Protein 4YJ0 (pdb70)

Solvent-accessible surface area: 15875 Å² total; per-residue (Å²): 153,132,234,144,70,53,16,46,55,4,55,16,73,46,170,61,28,100,87,160,48,26,170,176,145,5,166,54,148,126,27,136,41,186,87,1,54,40,75,36,58,71,125,120,2,61,62,38,39,35,57,36,139,169,118,88,61,98,63,144,138,176,162,82,135,217,127,84,89,16,27,40,2,133,39,70,54,156,41,38,90,69,195,17,30,149,92,108,15,152,55,149,104,37,129,46,151,66,0,46,16,8,23,45,61,83,153,20,52,56,50,39,63,48,32,119,165,79,28,58,72,107,120,154,124,150,109,121,215,116,66,90,19,36,56,0,144,49,61,46,133,56,19,41,75,162,14,31,165,80,120,10,135,60,141,97,61,130,42,167,143,2,80,138,36,17,86,143,86,159,79,68,62,70,87,31,49,103,133,174,73,115,58,45,58,140,126,163

GO terms:
  GO:1990837 sequence-specific double-stranded DNA binding (F, IDA)
  GO:0042802 identical protein binding (F, IPI)
  GO:0005634 nucleus (C, IDA)

Secondary structure (DSSP, 8-state):
-------HHHHTTT-----SSTTTTSSSSS--STTTHHHHHHHHHHHHHHHHHHHHHHHTT-/------B-HHHHHHS--PBPSSHHHH-TTSS---HHHHHHHHHHHHHHHHHHHHHHHHHHTT-/--------HHHHHHS-----SSHHHH-TTSS---HHHHHHHHHHHHHHHHHHHHHHHHHHTT-

InterPro domains:
  IPR001275 DM DNA-binding domain [PF00751] (72-118)
  IPR001275 DM DNA-binding domain [PS40000] (76-105)
  IPR001275 DM DNA-binding domain [PS50809] (76-123)
  IPR001275 DM DNA-binding domain [SM00301] (72-125)
  IPR022114 Doublesex- and mab-3-related transcription factor 1-like [PF12374] (130-202)
  IPR026607 DMRT family [PTHR12322] (49-317)
  IPR036407 DM DNA-binding domain superfamily [G3DSA:4.10.1040.10] (68-118)
  IPR036407 DM DNA-binding domain superfamily [SSF82927] (70-118)

Sequence (188 aa):
SPRLPKCARCRNHGYASPLKGHKRFCMWRDCQCKKCNLIAERQRVMAAQVALRRQQAQEEELKSPRLPKCARCRNHGYASPLKGHKRFCMWRDCQCKKCNLIAERQRVMAAQVALRRQQAQEEELKSPRLPKCARCRNHGYASPLKGHKRFCMWRDCQCKKCNLIAERQRVMAAQVALRRQQAQEEEL

Organism: Homo sapiens (NCBI:txid9606)

Nearest PDB structures (foldseek):
  4yj0-assembly1_A  TM=1.016E+00  e=1.539E-09  Homo sapiens
  4yj0-assembly1_B  TM=6.395E-01  e=1.857E-08  Homo sapiens
  4yj0-assembly1_C  TM=6.264E-01  e=6.942E-08  Homo sapiens
  4yj0-assembly1_B  TM=1.016E+00  e=1.323E-09  Homo sapiens
  4yj0-assembly1_C  TM=9.492E-01  e=4.197E-08  Homo sapiens

B-factor: mean 132.96, std 25.13, range [78.4, 210.31]

Radius of gyration: 22.36 Å; Cα contacts (8 Å, |Δi|>4): 112; chains: 3; bounding box: 53×42×52 Å

Structure (mmCIF, N/CA/C/O backbone):
data_4YJ0
#
_entry.id   4YJ0
#
_cell.length_a   83.185
_cell.length_b   138.926
_cell.length_c   141.574
_cell.angle_alpha   90.00
_cell.angle_beta   90.00
_cell.angle_gamma   90.00
#
_symmetry.space_group_name_H-M   'I 2 2 2'
#
loop_
_entity.id
_entity.type
_entity.pdbx_description
1 polymer 'Doublesex- and mab-3-related transcription factor 1'
2 polymer 'DNA (25-MER)'
3 polymer 'DNA (25-MER)'
4 non-polymer 'ZINC ION'
#
loop_
_atom_site.group_PDB
_atom_site.id
_atom_site.type_symbol
_atom_site.label_atom_id
_atom_site.label_alt_id
_atom_site.label_comp_id
_atom_site.label_asym_id
_atom_site.label_entity_id
_atom_site.label_seq_id
_atom_site.pdbx_PDB_ins_code
_atom_site.Cartn_x
_atom_site.Cartn_y
_atom_site.Cartn_z
_atom_site.occupancy
_atom_site.B_iso_or_equiv
_atom_site.auth_seq_id
_atom_site.auth_comp_id
_atom_site.auth_asym_id
_atom_site.auth_atom_id
_atom_site.pdbx_PDB_model_num
ATOM 1 N N . SER A 1 4 ? -28.912 -30.650 -45.637 1.00 156.96 70 SER A N 1
ATOM 2 C CA . SER A 1 4 ? -27.850 -29.866 -45.024 1.00 165.11 70 SER A CA 1
ATOM 3 C C . SER A 1 4 ? -28.244 -29.425 -43.611 1.00 171.60 70 SER A C 1
ATOM 4 O O . SER A 1 4 ? -29.416 -29.118 -43.357 1.00 167.38 70 SER A O 1
ATOM 7 N N . PRO A 1 5 ? -27.252 -29.342 -42.704 1.00 173.06 71 PRO A N 1
ATOM 8 C CA . PRO A 1 5 ? -27.458 -28.929 -41.306 1.00 173.41 71 PRO A CA 1
ATOM 9 C C . PRO A 1 5 ? -27.876 -27.467 -41.116 1.00 170.57 71 PRO A C 1
ATOM 10 O O . PRO A 1 5 ? -27.547 -26.605 -41.930 1.00 166.41 71 PRO A O 1
ATOM 14 N N . ARG A 1 6 ? -28.596 -27.208 -40.028 1.00 170.64 72 ARG A N 1
ATOM 15 C CA . ARG A 1 6 ? -29.026 -25.860 -39.680 1.00 163.57 72 ARG A CA 1
ATOM 16 C C . ARG A 1 6 ? -28.340 -25.471 -38.376 1.00 154.85 72 ARG A C 1
ATOM 17 O O . ARG A 1 6 ? -28.221 -26.280 -37.457 1.00 150.56 72 ARG A O 1
ATOM 25 N N . LEU A 1 7 ? -27.892 -24.218 -38.328 1.00 150.54 73 LEU A N 1
ATOM 26 C CA . LEU A 1 7 ? -27.115 -23.696 -37.211 1.00 145.71 73 LEU A CA 1
ATOM 27 C C . LEU A 1 7 ? -27.062 -22.160 -37.107 1.00 141.65 73 LEU A C 1
ATOM 28 O O . LEU A 1 7 ? -27.141 -21.469 -38.121 1.00 142.39 73 LEU A O 1
ATOM 33 N N . PRO A 1 8 ? -26.931 -21.620 -35.879 1.00 134.97 74 PRO A N 1
ATOM 34 C CA . PRO A 1 8 ? -26.836 -20.161 -35.705 1.00 133.60 74 PRO A CA 1
ATOM 35 C C . PRO A 1 8 ? -25.613 -19.504 -36.375 1.00 141.22 74 PRO A C 1
ATOM 36 O O . PRO A 1 8 ? -24.577 -20.168 -36.440 1.00 144.60 74 PRO A O 1
ATOM 40 N N . LYS A 1 9 ? -25.691 -18.263 -36.889 1.00 142.46 75 LYS A N 1
ATOM 41 C CA . LYS A 1 9 ? -26.717 -17.204 -36.711 1.00 132.51 75 LYS A CA 1
ATOM 42 C C . LYS A 1 9 ? -26.802 -16.660 -35.278 1.00 125.75 75 LYS A C 1
ATOM 43 O O . LYS A 1 9 ? -27.630 -17.086 -34.472 1.00 120.39 75 LYS A O 1
ATOM 45 N N . CYS A 1 10 ? -25.950 -15.674 -35.005 1.00 123.39 76 CYS A N 1
ATOM 46 C CA . CYS A 1 10 ? -25.835 -15.018 -33.701 1.00 118.41 76 CYS A CA 1
ATOM 47 C C . CYS A 1 10 ? -27.103 -14.280 -33.271 1.00 120.00 76 CYS A C 1
ATOM 48 O O . CYS A 1 10 ? -27.801 -13.683 -34.091 1.00 122.75 76 CYS A O 1
ATOM 51 N N . ALA A 1 11 ? -27.393 -14.332 -31.974 1.00 120.63 77 ALA A N 1
ATOM 52 C CA . ALA A 1 11 ? -28.605 -13.735 -31.422 1.00 120.27 77 ALA A CA 1
ATOM 53 C C . ALA A 1 11 ? -28.530 -12.213 -31.278 1.00 113.25 77 ALA A C 1
ATOM 54 O O . ALA A 1 11 ? -29.479 -11.512 -31.627 1.00 115.45 77 ALA A O 1
ATOM 56 N N . ARG A 1 12 ? -27.411 -11.705 -30.766 1.00 109.34 78 ARG A N 1
ATOM 57 C CA . ARG A 1 12 ? -27.292 -10.277 -30.471 1.00 102.62 78 ARG A CA 1
ATOM 58 C C . ARG A 1 12 ? -27.387 -9.397 -31.715 1.00 107.72 78 ARG A C 1
ATOM 59 O O . ARG A 1 12 ? -27.922 -8.290 -31.662 1.00 103.78 78 ARG A O 1
ATOM 67 N N . CYS A 1 13 ? -26.861 -9.895 -32.828 1.00 118.90 79 CYS A N 1
ATOM 68 C CA . CYS A 1 13 ? -26.955 -9.197 -34.104 1.00 123.48 79 CYS A CA 1
ATOM 69 C C . CYS A 1 13 ? -28.378 -9.183 -34.665 1.00 120.72 79 CYS A C 1
ATOM 70 O O . CYS A 1 13 ? -28.785 -8.215 -35.308 1.00 121.06 79 CYS A O 1
ATOM 73 N N . ARG A 1 14 ? -29.127 -10.259 -34.428 1.00 115.79 80 ARG A N 1
ATOM 74 C CA . ARG A 1 14 ? -30.472 -10.389 -34.987 1.00 116.13 80 ARG A CA 1
ATOM 75 C C . ARG A 1 14 ? -31.410 -9.349 -34.388 1.00 120.68 80 ARG A C 1
ATOM 76 O O . ARG A 1 14 ? -32.361 -8.899 -35.032 1.00 126.42 80 ARG A O 1
ATOM 84 N N . ASN A 1 15 ? -31.116 -8.956 -33.153 1.00 119.65 81 ASN A N 1
ATOM 85 C CA . ASN A 1 15 ? -31.962 -8.025 -32.418 1.00 115.76 81 ASN A CA 1
ATOM 86 C C . ASN A 1 15 ? -32.021 -6.675 -33.112 1.00 118.93 81 ASN A C 1
ATOM 87 O O . ASN A 1 15 ? -33.004 -5.941 -32.989 1.00 121.03 81 ASN A O 1
ATOM 92 N N . HIS A 1 16 ? -30.962 -6.353 -33.843 1.00 122.48 82 HIS A N 1
ATOM 93 C CA . HIS A 1 16 ? -30.893 -5.096 -34.569 1.00 124.22 82 HIS A CA 1
ATOM 94 C C . HIS A 1 16 ? -31.121 -5.348 -36.063 1.00 129.51 82 HIS A C 1
ATOM 95 O O . HIS A 1 16 ? -31.121 -4.418 -36.871 1.00 127.20 82 HIS A O 1
ATOM 102 N N . GLY A 1 17 ? -31.312 -6.619 -36.412 1.00 132.28 83 GLY A N 1
ATOM 103 C CA . GLY A 1 17 ? -31.670 -7.025 -37.763 1.00 128.93 83 GLY A CA 1
ATOM 104 C C . GLY A 1 17 ? -30.590 -7.500 -38.723 1.00 130.22 83 GLY A C 1
ATOM 105 O O . GLY A 1 17 ? -30.903 -8.103 -39.748 1.00 128.28 83 GLY A O 1
ATOM 106 N N . TYR A 1 18 ? -29.326 -7.236 -38.409 1.00 134.40 84 TYR A N 1
ATOM 107 C CA . TYR A 1 18 ? -28.229 -7.537 -39.334 1.00 142.91 84 TYR A CA 1
ATOM 108 C C . TYR A 1 18 ? -27.824 -9.014 -39.407 1.00 141.09 84 TYR A C 1
ATOM 109 O O . TYR A 1 18 ? -26.829 -9.352 -40.051 1.00 145.52 84 TYR A O 1
ATOM 118 N N . ALA A 1 19 ? -28.584 -9.877 -38.734 1.00 131.54 85 ALA A N 1
ATOM 119 C CA . ALA A 1 19 ? -28.383 -11.330 -38.780 1.00 130.15 85 ALA A CA 1
ATOM 120 C C . ALA A 1 19 ? -26.999 -11.772 -38.300 1.00 136.85 85 ALA A C 1
ATOM 121 O O . ALA A 1 19 ? -26.806 -12.019 -37.112 1.00 141.04 85 ALA A O 1
ATOM 123 N N . SER A 1 20 ? -26.059 -11.901 -39.235 1.00 134.85 86 SER A N 1
ATOM 124 C CA . SER A 1 20 ? -24.653 -12.196 -38.934 1.00 141.09 86 SER A CA 1
ATOM 125 C C . SER A 1 20 ? -24.427 -13.509 -38.171 1.00 144.00 86 SER A C 1
ATOM 126 O O . SER A 1 20 ? -24.561 -13.556 -36.950 1.00 141.86 86 SER A O 1
ATOM 129 N N . PRO A 1 21 ? -24.063 -14.577 -38.903 1.00 147.63 87 PRO A N 1
ATOM 130 C CA . PRO A 1 21 ? -23.759 -15.908 -38.354 1.00 142.07 87 PRO A CA 1
ATOM 131 C C . PRO A 1 21 ? -22.545 -15.916 -37.423 1.00 138.50 87 PRO A C 1
ATOM 132 O O . PRO A 1 21 ? -21.601 -15.154 -37.639 1.00 139.42 87 PRO A O 1
ATOM 136 N N . LEU A 1 22 ? -22.572 -16.768 -36.400 1.00 135.05 88 LEU A N 1
ATOM 137 C CA . LEU A 1 22 ? -21.474 -16.856 -35.436 1.00 138.73 88 LEU A CA 1
ATOM 138 C C . LEU A 1 22 ? -20.479 -17.963 -35.801 1.00 144.56 88 LEU A C 1
ATOM 139 O O . LEU A 1 22 ? -20.866 -19.101 -36.070 1.00 142.27 88 LEU A O 1
ATOM 144 N N . LYS A 1 23 ? -19.198 -17.609 -35.837 1.00 150.72 89 LYS A N 1
ATOM 145 C CA . LYS A 1 23 ? -18.123 -18.584 -36.016 1.00 149.60 89 LYS A CA 1
ATOM 146 C C . LYS A 1 23 ? -16.981 -18.385 -35.018 1.00 149.59 89 LYS A C 1
ATOM 147 O O . LYS A 1 23 ? -16.123 -19.252 -34.851 1.00 149.86 89 LYS A O 1
ATOM 153 N N . GLY A 1 24 ? -16.993 -17.233 -34.358 1.00 146.98 90 GLY A N 1
ATOM 154 C CA . GLY A 1 24 ? -15.959 -16.827 -33.423 1.00 144.33 90 GLY A CA 1
ATOM 155 C C . GLY A 1 24 ? -16.294 -15.379 -33.142 1.00 148.66 90 GLY A C 1
ATOM 156 O O . GLY A 1 24 ? -15.483 -14.588 -32.660 1.00 152.65 90 GLY A O 1
ATOM 157 N N . HIS A 1 25 ? -17.541 -15.063 -33.470 1.00 145.32 91 HIS A N 1
ATOM 158 C CA . HIS A 1 25 ? -18.080 -13.715 -33.592 1.00 139.37 91 HIS A CA 1
ATOM 159 C C . HIS A 1 25 ? -18.190 -12.990 -32.246 1.00 139.32 91 HIS A C 1
ATOM 160 O O . HIS A 1 25 ? -18.544 -11.811 -32.201 1.00 145.87 91 HIS A O 1
ATOM 167 N N . LYS A 1 26 ? -17.869 -13.724 -31.189 1.00 131.93 92 LYS A N 1
ATOM 168 C CA . LYS A 1 26 ? -18.038 -13.273 -29.822 1.00 133.80 92 LYS A CA 1
ATOM 169 C C . LYS A 1 26 ? -17.564 -11.857 -29.602 1.00 143.39 92 LYS A C 1
ATOM 170 O O . LYS A 1 26 ? -18.289 -11.034 -29.071 1.00 149.26 92 LYS A O 1
ATOM 176 N N . ARG A 1 27 ? -16.335 -11.585 -29.999 1.00 141.85 93 ARG A N 1
ATOM 177 C CA . ARG A 1 27 ? -15.672 -10.316 -29.707 1.00 148.09 93 ARG A CA 1
ATOM 178 C C . ARG A 1 27 ? -15.914 -9.299 -30.823 1.00 149.72 93 ARG A C 1
ATOM 179 O O . ARG A 1 27 ? -15.843 -8.089 -30.608 1.00 148.58 93 ARG A O 1
ATOM 187 N N . PHE A 1 28 ? -16.203 -9.816 -32.012 1.00 150.91 94 PHE A N 1
ATOM 188 C CA . PHE A 1 28 ? -16.426 -9.015 -33.215 1.00 152.50 94 PHE A CA 1
ATOM 189 C C . PHE A 1 28 ? -17.889 -8.594 -33.351 1.00 153.58 94 PHE A C 1
ATOM 190 O O . PHE A 1 28 ? -18.273 -7.957 -34.332 1.00 152.62 94 PHE A O 1
ATOM 198 N N . CYS A 1 29 ? -18.694 -8.949 -32.354 1.00 152.80 95 CYS A N 1
ATOM 199 C CA . CYS A 1 29 ? -20.155 -8.877 -32.425 1.00 143.42 95 CYS A CA 1
ATOM 200 C C . CYS A 1 29 ? -20.739 -7.484 -32.690 1.00 133.47 95 CYS A C 1
ATOM 201 O O . CYS A 1 29 ? -21.930 -7.365 -32.986 1.00 129.81 95 CYS A O 1
ATOM 204 N N . MET A 1 30 ? -19.916 -6.445 -32.539 1.00 133.59 96 MET A N 1
ATOM 205 C CA . MET A 1 30 ? -20.295 -5.045 -32.789 1.00 135.10 96 MET A CA 1
ATOM 206 C C . MET A 1 30 ? -21.226 -4.515 -31.697 1.00 129.63 96 MET A C 1
ATOM 207 O O . MET A 1 30 ? -21.437 -3.308 -31.573 1.00 128.95 96 MET A O 1
ATOM 212 N N . TRP A 1 31 ? -21.776 -5.430 -30.908 1.00 121.86 97 TRP A N 1
ATOM 213 C CA . TRP A 1 31 ? -22.506 -5.080 -29.700 1.00 118.61 97 TRP A CA 1
ATOM 214 C C . TRP A 1 31 ? -21.887 -5.815 -28.527 1.00 124.54 97 TRP A C 1
ATOM 215 O O . TRP A 1 31 ? -22.590 -6.318 -27.650 1.00 118.07 97 TRP A O 1
ATOM 226 N N . ARG A 1 32 ? -20.560 -5.887 -28.539 1.00 135.53 98 ARG A N 1
ATOM 227 C CA . ARG A 1 32 ? -19.820 -6.520 -27.460 1.00 136.66 98 ARG A CA 1
ATOM 228 C C . ARG A 1 32 ? -20.119 -5.704 -26.217 1.00 133.63 98 ARG A C 1
ATOM 229 O O . ARG A 1 32 ? -20.034 -4.476 -26.262 1.00 139.10 98 ARG A O 1
ATOM 237 N N . ASP A 1 33 ? -20.442 -6.379 -25.117 1.00 128.77 99 ASP A N 1
ATOM 238 C CA . ASP A 1 33 ? -20.785 -5.706 -23.865 1.00 139.14 99 ASP A CA 1
ATOM 239 C C . ASP A 1 33 ? -21.915 -4.711 -24.126 1.00 135.86 99 ASP A C 1
ATOM 240 O O . ASP A 1 33 ? -21.661 -3.531 -24.355 1.00 137.49 99 ASP A O 1
ATOM 245 N N . CYS A 1 34 ? -23.156 -5.184 -24.102 1.00 135.21 100 CYS A N 1
ATOM 246 C CA . CYS A 1 34 ? -24.298 -4.312 -24.365 1.00 124.57 100 CYS A CA 1
ATOM 247 C C . CYS A 1 34 ? -25.389 -4.403 -23.302 1.00 118.84 100 CYS A C 1
ATOM 248 O O . CYS A 1 34 ? -25.589 -5.451 -22.689 1.00 117.28 100 CYS A O 1
ATOM 251 N N . GLN A 1 35 ? -26.091 -3.292 -23.091 1.00 113.39 101 GLN A N 1
ATOM 252 C CA . GLN A 1 35 ? -27.092 -3.205 -22.032 1.00 119.44 101 GLN A CA 1
ATOM 253 C C . GLN A 1 35 ? -28.430 -2.654 -22.515 1.00 116.71 101 GLN A C 1
ATOM 254 O O . GLN A 1 35 ? -29.164 -2.038 -21.744 1.00 119.02 101 GLN A O 1
ATOM 260 N N . CYS A 1 36 ? -28.747 -2.867 -23.787 1.00 115.27 102 CYS A N 1
ATOM 261 C CA . CYS A 1 36 ? -30.078 -2.542 -24.279 1.00 116.53 102 CYS A CA 1
ATOM 262 C C . CYS A 1 36 ? -31.029 -3.584 -23.708 1.00 111.12 102 CYS A C 1
ATOM 263 O O . CYS A 1 36 ? -30.607 -4.695 -23.388 1.00 106.33 102 CYS A O 1
ATOM 266 N N . LYS A 1 37 ? -32.304 -3.234 -23.577 1.00 114.91 103 LYS A N 1
ATOM 267 C CA . LYS A 1 37 ? -33.255 -4.085 -22.871 1.00 111.56 103 LYS A CA 1
ATOM 268 C C . LYS A 1 37 ? -33.400 -5.460 -23.526 1.00 107.45 103 LYS A C 1
ATOM 269 O O . LYS A 1 37 ? -33.695 -6.446 -22.851 1.00 104.58 103 LYS A O 1
ATOM 275 N N . LYS A 1 38 ? -33.189 -5.519 -24.838 1.00 109.55 104 LYS A N 1
ATOM 276 C CA . LYS A 1 38 ? -33.197 -6.785 -25.570 1.00 107.94 104 LYS A CA 1
ATOM 277 C C . LYS A 1 38 ? -31.985 -7.681 -25.285 1.00 110.84 104 LYS A C 1
ATOM 278 O O . LYS A 1 38 ? -32.139 -8.869 -25.006 1.00 109.05 104 LYS A O 1
ATOM 284 N N . CYS A 1 39 ? -30.784 -7.115 -25.367 1.00 117.58 105 CYS A N 1
ATOM 285 C CA . CYS A 1 39 ? -29.553 -7.871 -25.119 1.00 110.47 105 CYS A CA 1
ATOM 286 C C . CYS A 1 39 ? -29.250 -8.023 -23.631 1.00 105.39 105 CYS A C 1
ATOM 287 O O . CYS A 1 39 ? -28.370 -8.790 -23.244 1.00 99.43 105 CYS A O 1
ATOM 290 N N . ASN A 1 40 ? -29.971 -7.277 -22.803 1.00 111.52 106 ASN A N 1
ATOM 291 C CA . ASN A 1 40 ? -29.804 -7.352 -21.356 1.00 115.51 106 ASN A CA 1
ATOM 292 C C . ASN A 1 40 ? -30.170 -8.714 -20.770 1.00 111.46 106 ASN A C 1
ATOM 293 O O . ASN A 1 40 ? -29.625 -9.116 -19.742 1.00 110.88 106 ASN A O 1
ATOM 298 N N . LEU A 1 41 ? -31.089 -9.422 -21.419 1.00 106.39 107 LEU A N 1
ATOM 299 C CA . LEU A 1 41 ? -31.557 -10.699 -20.890 1.00 103.64 107 LEU A CA 1
ATOM 300 C C . LEU A 1 41 ? -30.515 -11.817 -20.919 1.00 107.93 107 LEU A C 1
ATOM 301 O O . LEU A 1 41 ? -30.427 -12.597 -19.970 1.00 114.51 107 LEU A O 1
ATOM 306 N N . ILE A 1 42 ? -29.733 -11.911 -21.992 1.00 107.88 108 ILE A N 1
ATOM 307 C CA . ILE A 1 42 ? -28.728 -12.970 -22.066 1.00 111.32 108 ILE A CA 1
ATOM 308 C C . ILE A 1 42 ? -27.622 -12.775 -21.026 1.00 103.44 108 ILE A C 1
ATOM 309 O O . ILE A 1 42 ? -27.087 -13.748 -20.490 1.00 103.89 108 ILE A O 1
ATOM 314 N N . ALA A 1 43 ? -27.295 -11.522 -20.724 1.00 101.35 109 ALA A N 1
ATOM 315 C CA . ALA A 1 43 ? -26.289 -11.237 -19.710 1.00 109.02 109 ALA A CA 1
ATOM 316 C C . ALA A 1 43 ? -26.791 -11.652 -18.334 1.00 109.94 109 ALA A C 1
ATOM 317 O O . ALA A 1 43 ? -26.032 -12.150 -17.503 1.00 112.71 109 ALA A O 1
ATOM 319 N N . GLU A 1 44 ? -28.083 -11.437 -18.106 1.00 107.88 110 GLU A N 1
ATOM 320 C CA . GLU A 1 44 ? -28.733 -11.856 -16.873 1.00 110.36 110 GLU A CA 1
ATOM 321 C C . GLU A 1 44 ? -28.830 -13.375 -16.764 1.00 107.39 110 GLU A C 1
ATOM 322 O O . GLU A 1 44 ? -28.765 -13.930 -15.668 1.00 110.81 110 GLU A O 1
ATOM 328 N N . ARG A 1 45 ? -28.971 -14.044 -17.906 1.00 102.35 111 ARG A N 1
ATOM 329 C CA . ARG A 1 45 ? -29.138 -15.495 -17.916 1.00 98.51 111 ARG A CA 1
ATOM 330 C C . ARG A 1 45 ? -27.932 -16.247 -17.372 1.00 100.88 111 ARG A C 1
ATOM 331 O O . ARG A 1 45 ? -28.083 -17.249 -16.675 1.00 100.44 111 ARG A O 1
ATOM 339 N N . GLN A 1 46 ? -26.737 -15.754 -17.672 1.00 105.66 112 GLN A N 1
ATOM 340 C CA . GLN A 1 46 ? -25.522 -16.421 -17.224 1.00 110.16 112 GLN A CA 1
ATOM 341 C C . GLN A 1 46 ? -25.214 -16.039 -15.778 1.00 115.81 112 GLN A C 1
ATOM 342 O O . GLN A 1 46 ? -24.665 -16.841 -15.024 1.00 118.25 112 GLN A O 1
ATOM 348 N N . ARG A 1 47 ? -25.573 -14.813 -15.398 1.00 112.65 113 ARG A N 1
ATOM 349 C CA . ARG A 1 47 ? -25.397 -14.362 -14.021 1.00 110.95 113 ARG A CA 1
ATOM 350 C C . ARG A 1 47 ? -26.256 -15.213 -13.099 1.00 109.83 113 ARG A C 1
ATOM 351 O O . ARG A 1 47 ? -25.897 -15.457 -11.947 1.00 113.17 113 ARG A O 1
ATOM 359 N N . VAL A 1 48 ? -27.394 -15.665 -13.615 1.00 107.00 114 VAL A N 1
ATOM 360 C CA . VAL A 1 48 ? -28.250 -16.570 -12.869 1.00 103.81 114 VAL A CA 1
ATOM 361 C C . VAL A 1 48 ? -27.559 -17.925 -12.804 1.00 110.40 114 VAL A C 1
ATOM 362 O O . VAL A 1 48 ? -27.481 -18.544 -11.744 1.00 113.10 114 VAL A O 1
ATOM 366 N N . MET A 1 49 ? -27.048 -18.372 -13.949 1.00 115.71 115 MET A N 1
ATOM 367 C CA . MET A 1 49 ? -26.354 -19.652 -14.030 1.00 116.95 115 MET A CA 1
ATOM 368 C C . MET A 1 49 ? -25.065 -19.664 -13.215 1.00 112.94 115 MET A C 1
ATOM 369 O O . MET A 1 49 ? -24.724 -20.673 -12.602 1.00 110.05 115 MET A O 1
ATOM 374 N N . ALA A 1 50 ? -24.353 -18.539 -13.203 1.00 110.26 116 ALA A N 1
ATOM 375 C CA . ALA A 1 50 ? -23.093 -18.458 -12.472 1.00 113.57 116 ALA A CA 1
ATOM 376 C C . ALA A 1 50 ? -23.331 -18.474 -10.969 1.00 117.41 116 ALA A C 1
ATOM 377 O O . ALA A 1 50 ? -22.623 -19.152 -10.227 1.00 121.09 116 ALA A O 1
ATOM 379 N N . ALA A 1 51 ? -24.339 -17.726 -10.531 1.00 114.09 117 ALA A N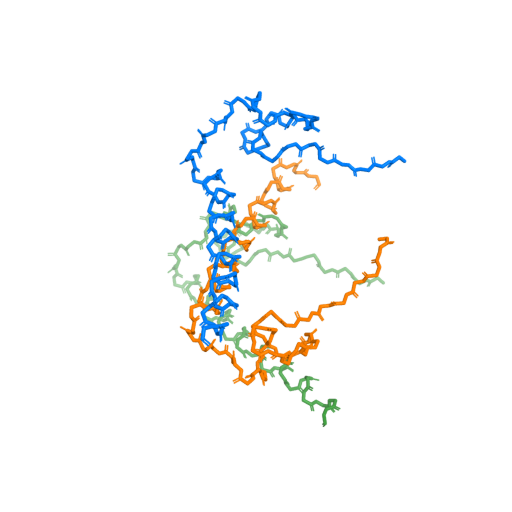 1
ATOM 380 C CA . ALA A 1 51 ? -24.723 -17.701 -9.126 1.00 109.16 117 ALA A CA 1
ATOM 381 C C . ALA A 1 51 ? -25.293 -19.044 -8.694 1.00 108.05 117 ALA A C 1
ATOM 382 O O . ALA A 1 51 ? -25.158 -19.443 -7.537 1.00 111.69 117 ALA A O 1
ATOM 384 N N . GLN A 1 52 ? -25.928 -19.737 -9.631 1.00 111.34 118 GLN A N 1
ATOM 385 C CA . GLN A 1 52 ? -26.527 -21.033 -9.342 1.00 123.13 118 GLN A CA 1
ATOM 386 C C . GLN A 1 52 ? -25.456 -22.101 -9.164 1.00 125.88 118 GLN A C 1
ATOM 387 O O . GLN A 1 52 ? -25.490 -22.870 -8.203 1.00 124.47 118 GLN A O 1
ATOM 393 N N . VAL A 1 53 ? -24.508 -22.147 -10.095 1.00 128.46 119 VAL A N 1
ATOM 394 C CA . VAL A 1 53 ? -23.414 -23.107 -10.013 1.00 129.09 119 VAL A CA 1
ATOM 395 C C . VAL A 1 53 ? -22.498 -22.800 -8.826 1.00 123.60 119 VAL A C 1
ATOM 396 O O . VAL A 1 53 ? -21.969 -23.712 -8.188 1.00 130.12 119 VAL A O 1
ATOM 400 N N . ALA A 1 54 ? -22.337 -21.516 -8.515 1.00 117.69 120 ALA A N 1
ATOM 401 C CA . ALA A 1 54 ? -21.513 -21.108 -7.379 1.00 124.55 120 ALA A CA 1
ATOM 402 C C . ALA A 1 54 ? -22.129 -21.561 -6.063 1.00 132.34 120 ALA A C 1
ATOM 403 O O . ALA A 1 54 ? -21.420 -21.874 -5.107 1.00 139.01 120 ALA A O 1
ATOM 405 N N . LEU A 1 55 ? -23.456 -21.590 -6.024 1.00 132.26 121 LEU A N 1
ATOM 406 C CA . LEU A 1 55 ? -24.178 -22.044 -4.845 1.00 138.11 121 LEU A CA 1
ATOM 407 C C . LEU A 1 55 ? -23.988 -23.541 -4.632 1.00 144.16 121 LEU A C 1
ATOM 408 O O . LEU A 1 55 ? -23.831 -24.003 -3.501 1.00 150.26 121 LEU A O 1
ATOM 413 N N . ARG A 1 56 ? -24.001 -24.292 -5.728 1.00 141.25 122 ARG A N 1
ATOM 414 C CA . ARG A 1 56 ? -23.838 -25.738 -5.667 1.00 142.88 122 ARG A CA 1
ATOM 415 C C . ARG A 1 56 ? -22.443 -26.151 -5.211 1.00 150.40 122 ARG A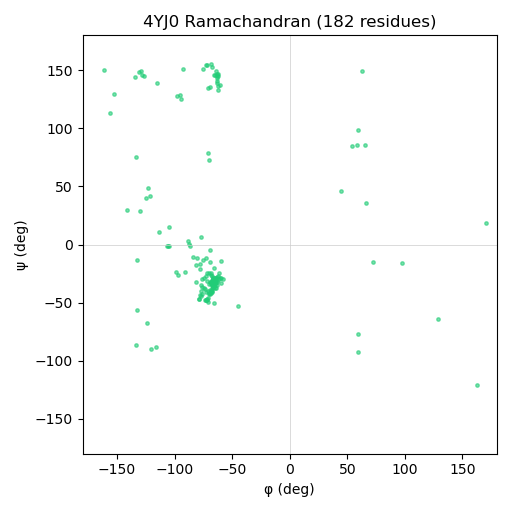 C 1
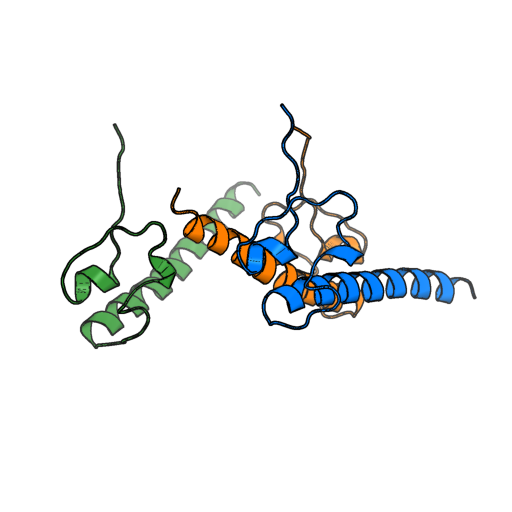ATOM 416 O O . ARG A 1 56 ? -22.286 -27.095 -4.436 1.00 152.12 122 ARG A O 1
ATOM 424 N N . ARG A 1 57 ? -21.433 -25.440 -5.700 1.00 151.19 123 ARG A N 1
ATOM 425 C CA . ARG A 1 57 ? -20.051 -25.718 -5.328 1.00 153.61 123 ARG A CA 1
ATOM 426 C C . ARG A 1 57 ? -19.719 -25.296 -3.901 1.00 157.82 123 ARG A C 1
ATOM 427 O O . ARG A 1 57 ? -18.829 -25.867 -3.270 1.00 169.22 123 ARG A O 1
ATOM 435 N N . GLN A 1 58 ? -20.437 -24.299 -3.395 1.00 151.99 124 GLN A N 1
ATOM 436 C CA . GLN A 1 58 ? -20.211 -23.826 -2.036 1.00 158.15 124 GLN A CA 1
ATOM 437 C C . GLN A 1 58 ? -20.830 -24.724 -0.970 1.00 162.38 124 GLN A C 1
ATOM 438 O O . GLN A 1 58 ? -20.198 -25.016 0.045 1.00 167.01 124 GLN A O 1
ATOM 444 N N . GLN A 1 59 ? -22.063 -25.162 -1.203 1.00 159.05 125 GLN A N 1
ATOM 445 C CA . GLN A 1 59 ? -22.732 -26.054 -0.264 1.00 163.38 125 GLN A CA 1
ATOM 446 C C . GLN A 1 59 ? -22.064 -27.422 -0.209 1.00 172.09 125 GLN A C 1
ATOM 447 O O . GLN A 1 59 ? -22.044 -28.070 0.839 1.00 177.60 125 GLN A O 1
ATOM 453 N N . ALA A 1 60 ? -21.520 -27.858 -1.340 1.00 170.42 126 ALA A N 1
ATOM 454 C CA . ALA A 1 60 ? -20.779 -29.110 -1.385 1.00 173.79 126 ALA A CA 1
ATOM 455 C C . ALA A 1 60 ? -19.498 -28.985 -0.572 1.00 182.63 126 ALA A C 1
ATOM 456 O O . ALA A 1 60 ? -19.025 -29.955 0.020 1.00 182.08 126 ALA A O 1
ATOM 458 N N . GLN A 1 61 ? -18.942 -27.777 -0.553 1.00 186.25 127 GLN A N 1
ATOM 459 C CA . GLN A 1 6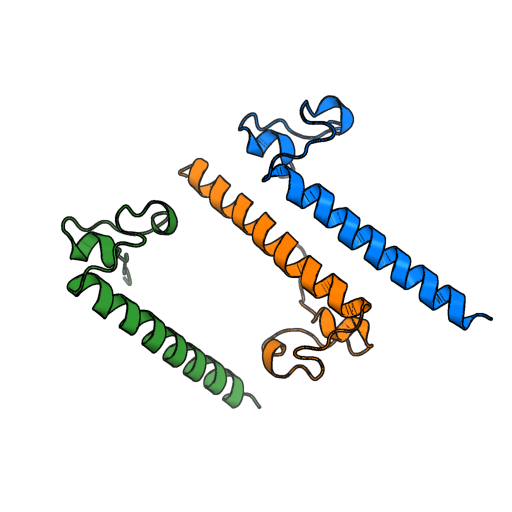1 ? -17.730 -27.497 0.207 1.00 186.44 127 GLN A CA 1
ATOM 460 C C . GLN A 1 61 ? -17.962 -27.339 1.709 1.00 191.43 127 GLN A C 1
ATOM 461 O O . GLN A 1 61 ? -17.118 -27.735 2.514 1.00 193.68 127 GLN A O 1
ATOM 467 N N . GLU A 1 62 ? -19.101 -26.765 2.087 1.00 189.76 128 GLU A N 1
ATOM 468 C CA . GLU A 1 62 ? -19.363 -26.490 3.498 1.00 188.39 128 GLU A CA 1
ATOM 469 C C . GLU A 1 62 ? -19.535 -27.757 4.332 1.00 192.31 128 GLU A C 1
ATOM 470 O O . GLU A 1 62 ? -19.154 -27.795 5.502 1.00 191.53 128 GLU A O 1
ATOM 472 N N . GLU A 1 63 ? -20.110 -28.790 3.725 1.00 192.65 129 GLU A N 1
ATOM 473 C CA . GLU A 1 63 ? -20.403 -30.031 4.436 1.00 192.75 129 GLU A CA 1
ATOM 474 C C . GLU A 1 63 ? -19.134 -30.819 4.749 1.00 196.47 129 GLU A C 1
ATOM 475 O O . GLU A 1 63 ? -19.094 -31.610 5.693 1.00 195.04 129 GLU A O 1
ATOM 481 N N . GLU A 1 64 ? -18.100 -30.589 3.946 1.00 201.03 130 GLU A N 1
ATOM 482 C CA . GLU A 1 64 ? -16.852 -31.341 4.035 1.00 201.96 130 GLU A CA 1
ATOM 483 C C . GLU A 1 64 ? -16.095 -31.092 5.338 1.00 200.41 130 GLU A C 1
ATOM 484 O O . GLU A 1 64 ? -15.251 -31.895 5.735 1.00 199.25 130 GLU A O 1
ATOM 490 N N . LEU A 1 65 ? -16.397 -29.978 5.997 1.00 199.38 131 LEU A N 1
ATOM 491 C CA . LEU A 1 65 ? -15.717 -29.619 7.237 1.00 193.84 131 LEU A CA 1
ATOM 492 C C . LEU A 1 65 ? -16.344 -30.329 8.432 1.00 188.67 131 LEU A C 1
ATOM 493 O O . LEU A 1 65 ? -16.934 -31.401 8.291 1.00 186.66 131 LEU A O 1
ATOM 498 N N . LYS B 1 3 ? -34.619 -34.673 -33.579 1.00 174.81 69 LYS B N 1
ATOM 499 C CA . LYS B 1 3 ? -33.840 -35.811 -34.036 1.00 186.80 69 LYS B CA 1
ATOM 500 C C . LYS B 1 3 ? -33.173 -36.518 -32.859 1.00 193.88 69 LYS B C 1
ATOM 501 O O . LYS B 1 3 ? -32.410 -37.465 -33.048 1.00 195.29 69 LYS B O 1
ATOM 503 N N . SER B 1 4 ? -33.463 -36.054 -31.647 1.00 188.22 70 SER B N 1
ATOM 504 C CA . SER B 1 4 ? -32.931 -36.679 -30.443 1.00 183.48 70 SER B CA 1
ATOM 505 C C . SER B 1 4 ? -34.066 -36.922 -29.453 1.00 181.91 70 SER B C 1
ATOM 506 O O . SER B 1 4 ? -35.016 -36.133 -29.395 1.00 174.97 70 SER B O 1
ATOM 509 N N . PRO B 1 5 ? -33.960 -38.003 -28.645 1.00 184.74 71 PRO B N 1
ATOM 510 C CA . PRO B 1 5 ? -35.051 -38.233 -27.685 1.00 178.11 71 PRO B CA 1
ATOM 511 C C . PRO B 1 5 ? -35.143 -37.137 -26.624 1.00 176.62 71 PRO B C 1
ATOM 512 O O . PRO B 1 5 ? -34.129 -36.578 -26.211 1.00 175.95 71 PRO B O 1
ATOM 516 N N . ARG B 1 6 ? -36.366 -36.839 -26.191 1.00 173.44 72 ARG B N 1
ATOM 517 C CA . ARG B 1 6 ? -36.597 -35.847 -25.146 1.00 158.20 72 ARG B CA 1
ATOM 518 C C . ARG B 1 6 ? -37.474 -36.390 -24.024 1.00 150.06 72 ARG B C 1
ATOM 519 O O . ARG B 1 6 ? -38.372 -37.196 -24.271 1.00 155.14 72 ARG B O 1
ATOM 527 N N . LEU B 1 7 ? -37.208 -35.959 -22.795 1.00 141.21 73 LEU B N 1
ATOM 528 C CA . LEU B 1 7 ? -38.088 -36.289 -21.680 1.00 141.31 73 LEU B CA 1
ATOM 529 C C . LEU B 1 7 ? -37.931 -35.249 -20.567 1.00 133.92 73 LEU B C 1
ATOM 530 O O . LEU B 1 7 ? -36.862 -35.113 -19.969 1.00 130.26 73 LEU B O 1
ATOM 535 N N . PRO B 1 8 ? -38.994 -34.465 -20.331 1.00 128.87 74 PRO B N 1
ATOM 536 C CA . PRO B 1 8 ? -38.976 -33.453 -19.270 1.00 120.13 74 PRO B CA 1
ATOM 537 C C . PRO B 1 8 ? -38.871 -34.057 -17.871 1.00 120.20 74 PRO B C 1
ATOM 538 O O . PRO B 1 8 ? -39.413 -35.133 -17.622 1.00 122.44 74 PRO B O 1
ATOM 542 N N . LYS B 1 9 ? -38.176 -33.368 -16.975 1.00 119.15 75 LYS B N 1
ATOM 543 C CA . LYS B 1 9 ? -38.243 -33.664 -15.550 1.00 121.20 75 LYS B CA 1
ATOM 544 C C . LYS B 1 9 ? -38.391 -32.336 -14.821 1.00 121.66 75 LYS B C 1
ATOM 545 O O . LYS B 1 9 ? -37.825 -31.333 -15.255 1.00 128.67 75 LYS B O 1
ATOM 551 N N . CYS B 1 10 ? -39.151 -32.316 -13.731 1.00 118.90 76 CYS B N 1
ATOM 552 C CA . CYS B 1 10 ? -39.413 -31.058 -13.040 1.00 118.53 76 CYS B CA 1
ATOM 553 C C . CYS B 1 10 ? -38.115 -30.476 -12.490 1.00 120.42 76 CYS B C 1
ATOM 554 O O . CYS B 1 10 ? -37.275 -31.202 -11.960 1.00 124.25 76 CYS B O 1
ATOM 557 N N . ALA B 1 11 ? -37.959 -29.161 -12.615 1.00 114.00 77 ALA B N 1
ATOM 558 C CA . ALA B 1 11 ? -36.731 -28.499 -12.189 1.00 118.72 77 ALA B CA 1
ATOM 559 C C . ALA B 1 11 ? -36.690 -28.295 -10.682 1.00 119.95 77 ALA B C 1
ATOM 560 O O . ALA B 1 11 ? -35.681 -28.571 -10.035 1.00 124.44 77 ALA B O 1
ATOM 562 N N . ARG B 1 12 ? -37.794 -27.803 -10.131 1.00 115.90 78 ARG B N 1
ATOM 563 C CA . ARG B 1 12 ? -37.865 -27.486 -8.711 1.00 118.73 78 ARG B CA 1
ATOM 564 C C . ARG B 1 12 ? -37.737 -28.756 -7.871 1.00 119.66 78 ARG B C 1
ATOM 565 O O . ARG B 1 12 ? -37.200 -28.729 -6.763 1.00 118.89 78 ARG B O 1
ATOM 573 N N . CYS B 1 13 ? -38.235 -29.867 -8.406 1.00 117.30 79 CYS B N 1
ATOM 574 C CA . CYS B 1 13 ? -38.130 -31.161 -7.736 1.00 116.46 79 CYS B CA 1
ATOM 575 C C . CYS B 1 13 ? -36.690 -31.674 -7.661 1.00 117.09 79 CYS B C 1
ATOM 576 O O . CYS B 1 13 ? -36.306 -32.314 -6.684 1.00 120.89 79 CYS B O 1
ATOM 579 N N . ARG B 1 14 ? -35.901 -31.395 -8.694 1.00 115.06 80 ARG B N 1
ATOM 580 C CA . ARG B 1 14 ? -34.510 -31.844 -8.752 1.00 122.40 80 ARG B CA 1
ATOM 581 C C . ARG B 1 14 ? -33.613 -31.190 -7.712 1.00 120.96 80 ARG B C 1
ATOM 582 O O . ARG B 1 14 ? -32.639 -31.794 -7.251 1.00 122.46 80 ARG B O 1
ATOM 590 N N . ASN B 1 15 ? -33.952 -29.967 -7.324 1.00 116.17 81 ASN B N 1
ATOM 591 C CA . ASN B 1 15 ? -33.147 -29.239 -6.361 1.00 116.05 81 ASN B CA 1
ATOM 592 C C . ASN B 1 15 ? -33.149 -29.928 -5.005 1.00 117.35 81 ASN B C 1
ATOM 593 O O . ASN B 1 15 ? -32.186 -29.827 -4.246 1.00 118.56 81 ASN B O 1
ATOM 598 N N . HIS B 1 16 ? -34.233 -30.636 -4.708 1.00 116.20 82 HIS B N 1
ATOM 599 C CA . HIS B 1 16 ? -34.364 -31.297 -3.417 1.00 119.29 82 HIS B CA 1
ATOM 600 C C . HIS B 1 16 ? -34.176 -32.815 -3.465 1.00 123.38 82 HIS B C 1
ATOM 601 O O . HIS B 1 16 ? -34.241 -33.478 -2.430 1.00 127.66 82 HIS B O 1
ATOM 608 N N . GLY B 1 17 ? -33.946 -33.370 -4.652 1.00 127.11 83 GLY B N 1
ATOM 609 C CA . GLY B 1 17 ? -33.693 -34.797 -4.752 1.00 135.50 83 GLY B CA 1
ATOM 610 C C . GLY B 1 17 ? -34.553 -35.530 -5.765 1.00 132.37 83 GLY B C 1
ATOM 611 O O . GLY B 1 17 ? -34.058 -36.070 -6.755 1.00 133.09 83 GLY B O 1
ATOM 612 N N . TYR B 1 18 ? -35.854 -35.542 -5.499 1.00 127.93 84 TYR B N 1
ATOM 613 C CA . TYR B 1 18 ? -36.828 -36.330 -6.250 1.00 131.84 84 TYR B CA 1
ATOM 614 C C . TYR B 1 18 ? -37.078 -35.794 -7.655 1.00 134.06 84 TYR B C 1
ATOM 615 O O . TYR B 1 18 ? -38.089 -35.139 -7.898 1.00 138.07 84 TYR B O 1
ATOM 624 N N . ALA B 1 19 ? -36.168 -36.080 -8.581 1.00 137.93 85 ALA B N 1
ATOM 625 C CA . ALA B 1 19 ? -36.341 -35.638 -9.961 1.00 134.87 85 ALA B CA 1
ATOM 626 C C . ALA B 1 19 ? -37.473 -36.403 -10.643 1.00 134.94 85 ALA B C 1
ATOM 627 O O . ALA B 1 19 ? -37.247 -37.263 -11.495 1.00 132.24 85 ALA B O 1
ATOM 629 N N . SER B 1 20 ? -38.697 -36.068 -10.244 1.00 135.28 86 SER B N 1
ATOM 630 C CA . SER B 1 20 ? -39.915 -36.588 -10.854 1.00 128.85 86 SER B CA 1
ATOM 631 C C . SER B 1 20 ? -40.129 -36.023 -12.253 1.00 130.15 86 SER B C 1
ATOM 632 O O . SER B 1 20 ? -39.978 -34.820 -12.469 1.00 128.26 86 SER B O 1
ATOM 635 N N . PRO B 1 21 ? -40.476 -36.895 -13.212 1.00 132.65 87 PRO B N 1
ATOM 636 C CA . PRO B 1 21 ? -40.740 -36.451 -14.585 1.00 128.51 87 PRO B CA 1
ATOM 637 C C . PRO B 1 21 ? -41.930 -35.505 -14.630 1.00 119.41 87 PRO B C 1
ATOM 638 O O . PRO B 1 21 ? -42.872 -35.677 -13.856 1.00 105.20 87 PRO B O 1
ATOM 642 N N . LEU B 1 22 ? -41.889 -34.516 -15.515 1.00 122.13 88 LEU B N 1
ATOM 643 C CA . LEU B 1 22 ? -42.975 -33.551 -15.581 1.00 115.71 88 LEU B CA 1
ATOM 644 C C . LEU B 1 22 ? -44.018 -33.908 -16.627 1.00 116.97 88 LEU B C 1
ATOM 645 O O . LEU B 1 22 ? -43.708 -34.107 -17.802 1.00 116.78 88 LEU B O 1
ATOM 650 N N . LYS B 1 23 ? -45.262 -33.984 -16.174 1.00 115.91 89 LYS B N 1
ATOM 651 C CA . LYS B 1 23 ? -46.414 -34.083 -17.051 1.00 117.80 89 LYS B CA 1
ATOM 652 C C . LYS B 1 23 ? -47.430 -33.085 -16.528 1.00 119.39 89 LYS B C 1
ATOM 653 O O . LYS B 1 23 ? -47.438 -31.934 -16.935 1.00 116.78 89 LYS B O 1
ATOM 659 N N . GLY B 1 24 ? -48.244 -33.520 -15.576 1.00 120.17 90 GLY B N 1
ATOM 660 C CA . GLY B 1 24 ? -49.237 -32.661 -14.964 1.00 130.13 90 GLY B CA 1
ATOM 661 C C . GLY B 1 24 ? -48.769 -32.265 -13.580 1.00 132.30 90 GLY B C 1
ATOM 662 O O . GLY B 1 24 ? -49.537 -31.770 -12.757 1.00 135.49 90 GLY B O 1
ATOM 663 N N . HIS B 1 25 ? -47.483 -32.499 -13.334 1.00 127.87 91 HIS B N 1
ATOM 664 C CA . HIS B 1 25 ? -46.888 -32.407 -12.005 1.00 124.19 91 HIS B CA 1
ATOM 665 C C . HIS B 1 25 ? -46.799 -30.992 -11.446 1.00 129.16 91 HIS B C 1
ATOM 666 O O . HIS B 1 25 ? -46.583 -30.808 -10.247 1.00 129.69 91 HIS B O 1
ATOM 673 N N . LYS B 1 26 ? -46.970 -29.999 -12.310 1.00 132.82 92 LYS B N 1
ATOM 674 C CA . LYS B 1 26 ? -46.738 -28.611 -11.928 1.00 136.70 92 LYS B CA 1
ATOM 675 C C . LYS B 1 26 ? -47.670 -28.177 -10.791 1.00 128.37 92 LYS B C 1
ATOM 676 O O . LYS B 1 26 ? -47.314 -27.321 -9.981 1.00 127.52 92 LYS B O 1
ATOM 682 N N . ARG B 1 27 ? -48.856 -28.777 -10.729 1.00 123.31 93 ARG B N 1
ATOM 683 C CA . ARG B 1 27 ? -49.829 -28.433 -9.696 1.00 124.22 93 ARG B CA 1
ATOM 684 C C . ARG B 1 27 ? -49.782 -29.396 -8.501 1.00 127.55 93 ARG B C 1
ATOM 685 O O . ARG B 1 27 ? -50.110 -29.016 -7.376 1.00 124.42 93 ARG B O 1
ATOM 693 N N . PHE B 1 28 ? -49.338 -30.627 -8.738 1.00 134.75 94 PHE B N 1
ATOM 694 C CA . PHE B 1 28 ? -49.266 -31.633 -7.676 1.00 137.43 94 PHE B CA 1
ATOM 695 C C . PHE B 1 28 ? -47.953 -31.590 -6.907 1.00 137.40 94 PHE B C 1
ATOM 696 O O . PHE B 1 28 ? -47.738 -32.394 -5.999 1.00 139.18 94 PHE B O 1
ATOM 704 N N . CYS B 1 29 ? -47.075 -30.664 -7.280 1.00 134.93 95 CYS B N 1
ATOM 705 C CA . CYS B 1 29 ? -45.721 -30.634 -6.741 1.00 131.88 95 CYS B CA 1
ATOM 706 C C . CYS B 1 29 ? -45.727 -30.450 -5.227 1.00 124.72 95 CYS B C 1
ATOM 707 O O . CYS B 1 29 ? -46.484 -29.641 -4.691 1.00 121.27 95 CYS B O 1
ATOM 710 N N . MET B 1 30 ? -44.873 -31.207 -4.546 1.00 120.25 96 MET B N 1
ATOM 711 C CA . MET B 1 30 ? -44.741 -31.117 -3.097 1.00 122.66 96 MET B CA 1
ATOM 712 C C . MET B 1 30 ? -43.976 -29.854 -2.733 1.00 121.22 96 MET B C 1
ATOM 713 O O . MET B 1 30 ? -43.939 -29.436 -1.575 1.00 125.67 96 MET B O 1
ATOM 718 N N . TRP B 1 31 ? -43.362 -29.258 -3.748 1.00 118.82 97 TRP B N 1
ATOM 719 C CA . TRP B 1 31 ? -42.670 -27.986 -3.628 1.00 116.08 97 TRP B CA 1
ATOM 720 C C . TRP B 1 31 ? -43.274 -27.021 -4.639 1.00 118.15 97 TRP B C 1
ATOM 721 O O . TRP B 1 31 ? -42.551 -26.374 -5.390 1.00 113.22 97 TRP B O 1
ATOM 732 N N . ARG B 1 32 ? -44.601 -26.936 -4.658 1.00 124.81 98 ARG B N 1
ATOM 733 C CA . ARG B 1 32 ? -45.319 -26.149 -5.659 1.00 123.30 98 ARG B CA 1
ATOM 734 C C . ARG B 1 32 ? -44.895 -24.677 -5.658 1.00 115.64 98 ARG B C 1
ATOM 735 O O . ARG B 1 32 ? -44.920 -24.020 -6.700 1.00 114.78 98 ARG B O 1
ATOM 743 N N . ASP B 1 33 ? -44.474 -24.169 -4.505 1.00 117.72 99 ASP B N 1
ATOM 744 C CA . ASP B 1 33 ? -43.952 -22.810 -4.435 1.00 125.38 99 ASP B CA 1
ATOM 745 C C . ASP B 1 33 ? -42.513 -22.849 -3.923 1.00 132.48 99 ASP B C 1
ATOM 746 O O . ASP B 1 33 ? -41.580 -22.959 -4.718 1.00 138.98 99 ASP B O 1
ATOM 751 N N . CYS B 1 34 ? -42.350 -22.766 -2.602 1.00 127.80 100 CYS B N 1
ATOM 752 C CA . CYS B 1 34 ? -41.044 -22.813 -1.934 1.00 122.37 100 CYS B CA 1
ATOM 753 C C . CYS B 1 34 ? -40.134 -21.647 -2.331 1.00 125.07 100 CYS B C 1
ATOM 754 O O . CYS B 1 34 ? -40.209 -21.134 -3.448 1.00 127.64 100 CYS B O 1
ATOM 757 N N . GLN B 1 35 ? -39.271 -21.228 -1.410 1.00 123.21 101 GLN B N 1
ATOM 758 C CA . GLN B 1 35 ? -38.482 -20.025 -1.633 1.00 127.43 101 GLN B CA 1
ATOM 759 C C . GLN B 1 35 ? -37.045 -20.125 -1.121 1.00 123.16 101 GLN B C 1
ATOM 760 O O . GLN B 1 35 ? -36.463 -19.117 -0.717 1.00 121.35 101 GLN B O 1
ATOM 766 N N . CYS B 1 36 ? -36.474 -21.325 -1.115 1.00 124.03 102 CYS B N 1
ATOM 767 C CA . CYS B 1 36 ? -35.063 -21.468 -0.767 1.00 121.75 102 CYS B CA 1
ATOM 768 C C . CYS B 1 36 ? -34.200 -20.917 -1.890 1.00 121.80 102 CYS B C 1
ATOM 769 O O . CYS B 1 36 ? -34.627 -20.884 -3.043 1.00 125.27 102 CYS B O 1
ATOM 772 N N . LYS B 1 37 ? -32.989 -20.485 -1.553 1.00 120.14 103 LYS B N 1
ATOM 773 C CA . LYS B 1 37 ? -32.139 -19.784 -2.512 1.00 124.11 103 LYS B CA 1
ATOM 774 C C . LYS B 1 37 ? -31.815 -20.663 -3.719 1.00 118.71 103 LYS B C 1
ATOM 775 O O . LYS B 1 37 ? -31.514 -20.148 -4.794 1.00 120.81 103 LYS B O 1
ATOM 781 N N . LYS B 1 38 ? -31.871 -21.982 -3.546 1.00 115.56 104 LYS B N 1
ATOM 782 C CA . LYS B 1 38 ? -31.704 -22.874 -4.686 1.00 117.83 104 LYS B CA 1
ATOM 783 C C . LYS B 1 38 ? -32.866 -22.692 -5.649 1.00 113.91 104 LYS B C 1
ATOM 784 O O . LYS B 1 38 ? -32.667 -22.499 -6.848 1.00 116.65 104 LYS B O 1
ATOM 790 N N . CYS B 1 39 ? -34.084 -22.755 -5.119 1.00 117.67 105 CYS B N 1
ATOM 791 C CA . CYS B 1 39 ? -35.268 -22.598 -5.953 1.00 115.15 105 CYS B CA 1
ATOM 792 C C . CYS B 1 39 ? -35.608 -21.138 -6.234 1.00 113.54 105 CYS B C 1
ATOM 793 O O . CYS B 1 39 ? -36.369 -20.846 -7.156 1.00 108.32 105 CYS B O 1
ATOM 796 N N . ASN B 1 40 ? -35.057 -20.221 -5.443 1.00 114.99 106 ASN B N 1
ATOM 797 C CA . ASN B 1 40 ? -35.274 -18.802 -5.699 1.00 110.16 106 ASN B CA 1
ATOM 798 C C . ASN B 1 40 ? -34.610 -18.380 -7.003 1.00 112.65 106 ASN B C 1
ATOM 799 O O . ASN B 1 40 ? -35.102 -17.504 -7.713 1.00 116.29 106 ASN B O 1
ATOM 804 N N . LEU B 1 41 ? -33.484 -19.017 -7.305 1.00 108.50 107 LEU B N 1
ATOM 805 C CA . LEU B 1 41 ? -32.738 -18.732 -8.522 1.00 105.75 107 LEU B CA 1
ATOM 806 C C . LEU B 1 41 ? -33.467 -19.304 -9.727 1.00 106.09 107 LEU B C 1
ATOM 807 O O . LEU B 1 41 ? -33.500 -18.693 -10.796 1.00 106.53 107 LEU B O 1
ATOM 812 N N . ILE B 1 42 ? -34.046 -20.487 -9.545 1.00 104.69 108 ILE B N 1
ATOM 813 C CA . ILE B 1 42 ? -34.774 -21.152 -10.616 1.00 103.15 108 ILE B CA 1
ATOM 814 C C . ILE B 1 42 ? -36.001 -20.334 -10.991 1.00 105.27 108 ILE B C 1
ATOM 815 O O . ILE B 1 42 ? -36.401 -20.295 -12.153 1.00 107.69 108 ILE B O 1
ATOM 820 N N . ALA B 1 43 ? -36.590 -19.666 -10.001 1.00 106.12 109 ALA B N 1
ATOM 821 C CA . ALA B 1 43 ? -37.738 -18.812 -10.259 1.00 110.63 109 ALA B CA 1
ATOM 822 C C . ALA B 1 43 ? -37.324 -17.620 -11.111 1.00 111.84 109 ALA B C 1
ATOM 823 O O . ALA B 1 43 ? -38.069 -17.184 -11.988 1.00 109.38 109 ALA B O 1
ATOM 825 N N . GLU B 1 44 ? -36.128 -17.097 -10.849 1.00 111.68 110 GLU B N 1
ATOM 826 C CA . GLU B 1 44 ? -35.573 -16.026 -11.666 1.00 109.74 110 GLU B CA 1
ATOM 827 C C . GLU B 1 44 ? -35.228 -16.548 -13.052 1.00 102.92 110 GLU B C 1
ATOM 828 O O . GLU B 1 44 ? -35.343 -15.833 -14.046 1.00 105.19 110 GLU B O 1
ATOM 834 N N . ARG B 1 45 ? -34.803 -17.807 -13.103 1.00 99.89 111 ARG B N 1
ATOM 835 C CA . ARG B 1 45 ? -34.406 -18.436 -14.355 1.00 98.47 111 ARG B CA 1
ATOM 836 C C . ARG B 1 45 ? -35.588 -18.578 -15.307 1.00 102.75 111 ARG B C 1
ATOM 837 O O . ARG B 1 45 ? -35.429 -18.486 -16.524 1.00 103.05 111 ARG B O 1
ATOM 845 N N . GLN B 1 46 ? -36.776 -18.788 -14.748 1.00 104.97 112 GLN B N 1
ATOM 846 C CA . GLN B 1 46 ? -37.948 -19.041 -15.575 1.00 103.19 112 GLN B CA 1
ATOM 847 C C . GLN B 1 46 ? -38.507 -17.779 -16.221 1.00 99.53 112 GLN B C 1
ATOM 848 O O . GLN B 1 46 ? -38.902 -17.806 -17.384 1.00 104.27 112 GLN B O 1
ATOM 854 N N . ARG B 1 47 ? -38.535 -16.675 -15.480 1.00 96.83 113 ARG B N 1
ATOM 855 C CA . ARG B 1 47 ? -38.976 -15.408 -16.056 1.00 99.76 113 ARG B CA 1
ATOM 856 C C . ARG B 1 47 ? -38.002 -14.867 -17.099 1.00 101.60 113 ARG B C 1
ATOM 857 O O . ARG B 1 47 ? -38.414 -14.211 -18.055 1.00 106.96 113 ARG B O 1
ATOM 865 N N . VAL B 1 48 ? -36.713 -15.140 -16.916 1.00 93.66 114 VAL B N 1
ATOM 866 C CA . VAL B 1 48 ? -35.713 -14.686 -17.875 1.00 93.64 114 VAL B CA 1
ATOM 867 C C . VAL B 1 48 ? -35.789 -15.465 -19.184 1.00 98.14 114 VAL B C 1
ATOM 868 O O . VAL B 1 48 ? -35.803 -14.872 -20.263 1.00 94.37 114 VAL B O 1
ATOM 872 N N . MET B 1 49 ? -35.847 -16.790 -19.088 1.00 105.13 115 MET B N 1
ATOM 873 C CA . MET B 1 49 ? -35.937 -17.624 -20.281 1.00 103.21 115 MET B CA 1
ATOM 874 C C . MET B 1 49 ? -37.255 -17.426 -21.022 1.00 101.52 115 MET B C 1
ATOM 875 O O . MET B 1 49 ? -37.290 -17.461 -22.251 1.00 109.55 115 MET B O 1
ATOM 880 N N . ALA B 1 50 ? -38.334 -17.218 -20.272 1.00 94.47 116 ALA B N 1
ATOM 881 C CA . ALA B 1 50 ? -39.648 -17.043 -20.879 1.00 93.11 116 ALA B CA 1
ATOM 882 C C . ALA B 1 50 ? -39.731 -15.721 -21.628 1.00 96.07 116 ALA B C 1
ATOM 883 O O . ALA B 1 50 ? -40.285 -15.654 -22.723 1.00 98.12 116 ALA B O 1
ATOM 885 N N . ALA B 1 51 ? -39.192 -14.667 -21.025 1.00 93.75 117 ALA B N 1
ATOM 886 C CA . ALA B 1 51 ? -39.135 -13.368 -21.681 1.00 99.02 117 ALA B CA 1
ATOM 887 C C . ALA B 1 51 ? -38.201 -13.410 -22.884 1.00 96.52 117 ALA B C 1
ATOM 888 O O . ALA B 1 51 ? -38.410 -12.703 -23.871 1.00 98.42 117 ALA B O 1
ATOM 890 N N . GLN B 1 52 ? -37.168 -14.241 -22.793 1.00 93.71 118 GLN B N 1
ATOM 891 C CA . GLN B 1 52 ? -36.192 -14.369 -23.869 1.00 101.30 118 GLN B CA 1
ATOM 892 C C . GLN B 1 52 ? -36.762 -15.128 -25.063 1.00 97.65 118 GLN B C 1
ATOM 893 O O . GLN B 1 52 ? -36.617 -14.695 -26.207 1.00 96.14 118 GLN B O 1
ATOM 899 N N . VAL B 1 53 ? -37.405 -16.261 -24.797 1.00 99.24 119 VAL B N 1
ATOM 900 C CA . VAL B 1 53 ? -38.003 -17.057 -25.863 1.00 100.13 119 VAL B CA 1
ATOM 901 C C . VAL B 1 53 ? -39.169 -16.300 -26.501 1.00 103.60 119 VAL B C 1
ATOM 902 O O . VAL B 1 53 ? -39.424 -16.437 -27.697 1.00 105.39 119 VAL B O 1
ATOM 906 N N . ALA B 1 54 ? -39.861 -15.491 -25.703 1.00 101.96 120 ALA B N 1
ATOM 907 C CA . ALA B 1 54 ? -40.969 -14.685 -26.203 1.00 101.68 120 ALA B CA 1
ATOM 908 C C . ALA B 1 54 ? -40.475 -13.646 -27.201 1.00 106.56 120 ALA B C 1
ATOM 909 O O . ALA B 1 54 ? -41.188 -13.281 -28.136 1.00 109.49 120 ALA B O 1
ATOM 911 N N . LEU B 1 55 ? -39.251 -13.170 -26.994 1.00 104.53 121 LEU B N 1
ATOM 912 C CA . LEU B 1 55 ? -38.645 -12.202 -27.898 1.00 107.21 121 LEU B CA 1
ATOM 913 C C . LEU B 1 55 ? -38.374 -12.840 -29.255 1.00 114.06 121 LEU B C 1
ATOM 914 O O . LEU B 1 55 ? -38.560 -12.213 -30.298 1.00 123.79 121 LEU B O 1
ATOM 919 N N . ARG B 1 56 ? -37.925 -14.091 -29.228 1.00 106.28 122 ARG B N 1
ATOM 920 C CA . ARG B 1 56 ? -37.650 -14.840 -30.448 1.00 105.94 122 ARG B CA 1
ATOM 921 C C . ARG B 1 56 ? -38.937 -15.125 -31.219 1.00 112.12 122 ARG B C 1
ATOM 922 O O . ARG B 1 56 ? -38.943 -15.148 -32.450 1.00 118.51 122 ARG B O 1
ATOM 930 N N . ARG B 1 57 ? -40.026 -15.338 -30.485 1.00 109.10 123 ARG B N 1
ATOM 931 C CA . ARG B 1 57 ? -41.324 -15.601 -31.096 1.00 108.99 123 ARG B CA 1
ATOM 932 C C . ARG B 1 57 ? -41.829 -14.341 -31.791 1.00 111.29 123 ARG B C 1
ATOM 933 O O . ARG B 1 57 ? -42.613 -14.408 -32.737 1.00 119.07 123 ARG B O 1
ATOM 941 N N . GLN B 1 58 ? -41.366 -13.193 -31.307 1.00 109.84 124 GLN B N 1
ATOM 942 C CA . GLN B 1 58 ? -41.682 -11.904 -31.910 1.00 119.17 124 GLN B CA 1
ATOM 943 C C . GLN B 1 58 ? -40.865 -11.705 -33.181 1.00 124.51 124 GLN B C 1
ATOM 944 O O . GLN B 1 58 ? -41.346 -11.130 -34.157 1.00 134.82 124 GLN B O 1
ATOM 950 N N . GLN B 1 59 ? -39.623 -12.180 -33.156 1.00 118.78 125 GLN B N 1
ATOM 951 C CA . GLN B 1 59 ? -38.734 -12.078 -34.308 1.00 123.62 125 GLN B CA 1
ATOM 952 C C . GLN B 1 59 ? -39.281 -12.861 -35.495 1.00 130.36 125 GLN B C 1
ATOM 953 O O . GLN B 1 59 ? -39.051 -12.495 -36.648 1.00 137.10 125 GLN B O 1
ATOM 959 N N . ALA B 1 60 ? -39.998 -13.943 -35.209 1.00 128.01 126 ALA B N 1
ATOM 960 C CA . ALA B 1 60 ? -40.637 -14.729 -36.257 1.00 132.72 126 ALA B CA 1
ATOM 961 C C . ALA B 1 60 ? -41.719 -13.915 -36.961 1.00 138.10 126 ALA B C 1
ATOM 962 O O . ALA B 1 60 ? -41.975 -14.103 -38.150 1.00 144.94 126 ALA B O 1
ATOM 964 N N . GLN B 1 61 ? -42.350 -13.011 -36.219 1.00 133.95 127 GLN B N 1
ATOM 965 C CA . GLN B 1 61 ? -43.372 -12.140 -36.787 1.00 139.36 127 GLN B CA 1
ATOM 966 C C . GLN B 1 61 ? -42.745 -11.052 -37.654 1.00 148.32 127 GLN B C 1
A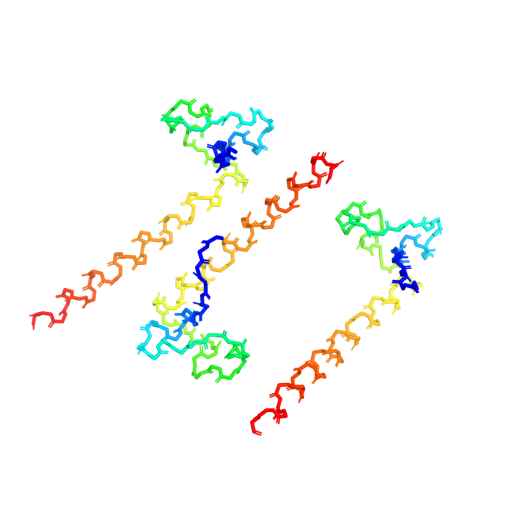TOM 967 O O . GLN B 1 61 ? -43.363 -10.569 -38.602 1.00 155.39 127 GLN B O 1
ATOM 973 N N . GLU B 1 62 ? -41.517 -10.668 -37.317 1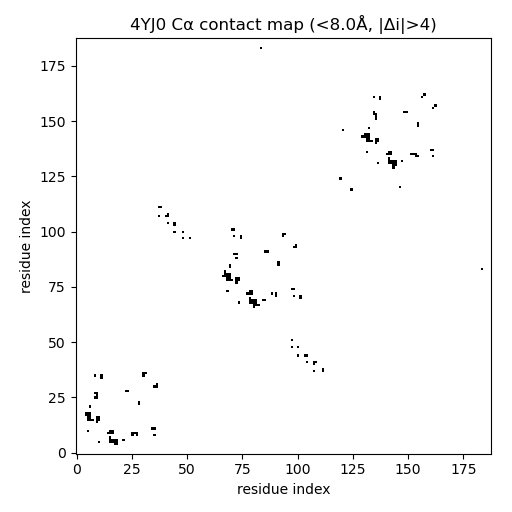.00 147.42 128 GLU B N 1
ATOM 974 C CA . GLU B 1 62 ? -40.771 -9.697 -38.110 1.00 154.42 128 GLU B CA 1
ATOM 975 C C . GLU B 1 62 ? -40.459 -10.266 -39.489 1.00 162.81 128 GLU B C 1
ATOM 976 O O . GLU B 1 62 ? -40.389 -9.537 -40.480 1.00 166.42 128 GLU B O 1
ATOM 982 N N . GLU B 1 63 ? -40.281 -11.582 -39.538 1.00 160.10 129 GLU B N 1
ATOM 983 C CA . GLU B 1 63 ? -39.978 -12.285 -40.777 1.00 164.51 129 GLU B CA 1
ATOM 984 C C . GLU B 1 63 ? -41.166 -12.278 -41.734 1.00 171.60 129 GLU B C 1
ATOM 985 O O . GLU B 1 63 ? -40.991 -12.422 -42.944 1.00 176.50 129 GLU B O 1
ATOM 991 N N . GLU B 1 64 ? -42.365 -12.133 -41.166 1.00 171.04 130 GLU B N 1
ATOM 992 C CA . GLU B 1 64 ? -43.650 -12.185 -41.881 1.00 171.90 130 GLU B CA 1
ATOM 993 C C . GLU B 1 64 ? -43.694 -13.343 -42.879 1.00 174.69 130 GLU B C 1
ATOM 994 O O . GLU B 1 64 ? -44.118 -13.183 -44.024 1.00 176.86 130 GLU B O 1
ATOM 1000 N N . LEU B 1 65 ? -43.254 -14.512 -42.423 1.00 169.91 131 LEU B N 1
ATOM 1001 C CA . LEU B 1 65 ? -43.249 -15.715 -43.247 1.00 169.49 131 LEU B CA 1
ATOM 1002 C C . LEU B 1 65 ? -43.734 -16.920 -42.447 1.00 161.41 131 LEU B C 1
ATOM 1003 O O . LEU B 1 65 ? -43.822 -16.868 -41.220 1.00 159.77 131 LEU B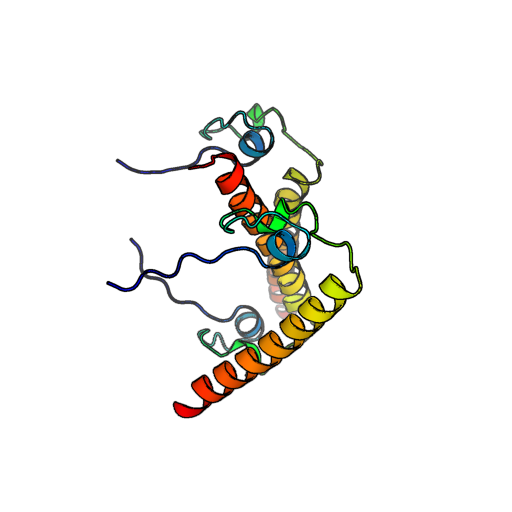 O 1
ATOM 1005 N N . LYS C 1 3 ? -63.498 -32.156 -44.550 1.00 167.26 69 LYS C N 1
ATOM 1006 C CA . LYS C 1 3 ? -62.798 -30.891 -44.371 1.00 171.37 69 LYS C CA 1
ATOM 1007 C C . LYS C 1 3 ? -63.154 -30.238 -43.035 1.00 168.03 69 LYS C C 1
ATOM 1008 O O . LYS C 1 3 ? -64.329 -30.130 -42.683 1.00 166.41 69 LYS C O 1
ATOM 1010 N N . SER C 1 4 ? -62.143 -29.798 -42.287 1.00 163.47 70 SER C N 1
ATOM 1011 C CA . SER C 1 4 ? -62.400 -29.117 -41.009 1.00 163.37 70 SER C CA 1
ATOM 1012 C C . SER C 1 4 ? -61.588 -27.821 -40.828 1.00 168.26 70 SER C C 1
ATOM 1013 O O . SER C 1 4 ? -60.622 -27.792 -40.077 1.00 163.06 70 SER C O 1
ATOM 1015 N N . PRO C 1 5 ? -61.988 -26.747 -41.515 1.00 171.39 71 PRO C N 1
ATOM 1016 C CA . PRO C 1 5 ? -61.348 -25.441 -41.394 1.00 156.05 71 PRO C CA 1
ATOM 1017 C C . PRO C 1 5 ? -62.095 -24.619 -40.329 1.00 150.84 71 PRO C C 1
ATOM 1018 O O . PRO C 1 5 ? -63.273 -24.867 -40.055 1.00 150.21 71 PRO C O 1
ATOM 1022 N N . ARG C 1 6 ? -61.371 -23.715 -39.673 1.00 149.11 72 ARG C N 1
ATOM 1023 C CA . ARG C 1 6 ? -61.937 -22.818 -38.665 1.00 144.90 72 ARG C CA 1
ATOM 1024 C C . ARG C 1 6 ? -61.660 -21.363 -39.029 1.00 144.76 72 ARG C C 1
ATOM 1025 O O . ARG C 1 6 ? -62.565 -20.597 -39.347 1.00 140.08 72 ARG C O 1
ATOM 1033 N N . LEU C 1 7 ? -60.379 -21.013 -38.966 1.00 143.91 73 LEU C N 1
ATOM 1034 C CA . LEU C 1 7 ? -59.866 -19.687 -39.312 1.00 144.67 73 LEU C CA 1
ATOM 1035 C C . LEU C 1 7 ? -60.536 -18.609 -38.447 1.00 143.84 73 LEU C C 1
ATOM 1036 O O . LEU C 1 7 ? -61.560 -18.033 -38.826 1.00 139.80 73 LEU C O 1
ATOM 1041 N N . PRO C 1 8 ? -59.975 -18.374 -37.251 1.00 144.68 74 PRO C N 1
ATOM 1042 C CA . PRO C 1 8 ? -60.383 -17.407 -36.220 1.00 132.00 74 PRO C CA 1
ATOM 1043 C C . PRO C 1 8 ? -60.278 -15.942 -36.652 1.00 129.48 74 PRO C C 1
ATOM 1044 O O . PRO C 1 8 ? -59.410 -15.602 -37.459 1.00 128.54 74 PRO C O 1
ATOM 1048 N N . LYS C 1 9 ? -61.149 -15.090 -36.123 1.00 127.98 75 LYS C N 1
ATOM 1049 C CA . LYS C 1 9 ? -61.003 -13.647 -36.293 1.00 126.92 75 LYS C CA 1
ATOM 1050 C C . LYS C 1 9 ? -61.023 -12.938 -34.941 1.00 116.02 75 LYS C C 1
ATOM 1051 O O . LYS C 1 9 ? -61.730 -13.353 -34.023 1.00 115.60 75 LYS C O 1
ATOM 1057 N N . CYS C 1 10 ? -60.235 -11.871 -34.829 1.00 111.20 76 CYS C N 1
ATOM 1058 C CA . CYS C 1 10 ? -60.075 -11.153 -33.567 1.00 114.75 76 CYS C CA 1
ATOM 1059 C C . CYS C 1 10 ? -61.384 -10.528 -33.102 1.00 116.61 76 CYS C C 1
ATOM 1060 O O . CYS C 1 10 ? -62.154 -10.006 -33.908 1.00 119.70 76 CYS C O 1
ATOM 1063 N N . ALA C 1 11 ? -61.633 -10.586 -31.797 1.00 113.22 77 ALA C N 1
ATOM 1064 C CA . ALA C 1 11 ? -62.882 -10.077 -31.245 1.00 109.55 77 ALA C CA 1
ATOM 1065 C C . ALA C 1 11 ? -62.886 -8.557 -31.103 1.00 104.32 77 ALA C C 1
ATOM 1066 O O . ALA C 1 11 ? -63.849 -7.898 -31.493 1.00 103.58 77 ALA C O 1
ATOM 1068 N N . ARG C 1 12 ? -61.813 -8.005 -30.541 1.00 100.66 78 ARG C N 1
ATOM 1069 C CA . ARG C 1 12 ? -61.757 -6.568 -30.283 1.00 98.80 78 ARG C CA 1
ATOM 1070 C C . ARG C 1 12 ? -61.741 -5.718 -31.547 1.00 107.03 78 ARG C C 1
ATOM 1071 O O . ARG C 1 12 ? -62.280 -4.610 -31.559 1.00 116.02 78 ARG C O 1
ATOM 1079 N N . CYS C 1 13 ? -61.120 -6.226 -32.608 1.00 112.71 79 CYS C N 1
ATOM 1080 C CA . CYS C 1 13 ? -61.129 -5.506 -33.871 1.00 122.62 79 CYS C CA 1
ATOM 1081 C C . CYS C 1 13 ? -62.525 -5.518 -34.475 1.00 119.91 79 CYS C C 1
ATOM 1082 O O . CYS C 1 13 ? -62.970 -4.522 -35.045 1.00 121.58 79 CYS C O 1
ATOM 1085 N N . ARG C 1 14 ? -63.216 -6.650 -34.352 1.00 115.41 80 ARG C N 1
ATOM 1086 C CA . ARG C 1 14 ? -64.555 -6.769 -34.916 1.00 118.58 80 ARG C CA 1
ATOM 1087 C C . ARG C 1 14 ? -65.547 -5.894 -34.159 1.00 115.66 80 ARG C C 1
ATOM 1088 O O . ARG C 1 14 ? -66.497 -5.362 -34.732 1.00 116.74 80 ARG C O 1
ATOM 1096 N N . ASN C 1 15 ? -65.295 -5.736 -32.864 1.00 113.51 81 ASN C N 1
ATOM 1097 C CA . ASN C 1 15 ? -66.196 -5.010 -31.975 1.00 111.43 81 ASN C CA 1
ATOM 1098 C C . ASN C 1 15 ? -66.326 -3.507 -32.229 1.00 113.93 81 ASN C C 1
ATOM 1099 O O . ASN C 1 15 ? -67.378 -2.920 -31.967 1.00 112.93 81 ASN C O 1
ATOM 1104 N N . HIS C 1 16 ? -65.265 -2.882 -32.728 1.00 116.55 82 HIS C N 1
ATOM 1105 C CA . HIS C 1 16 ? -65.299 -1.445 -32.996 1.00 119.10 82 HIS C CA 1
ATOM 1106 C C . HIS C 1 16 ? -65.381 -1.105 -34.476 1.00 122.53 82 HIS C C 1
ATOM 1107 O O . HIS C 1 16 ? -65.434 0.069 -34.843 1.00 130.88 82 HIS C O 1
ATOM 1114 N N . GLY C 1 17 ? -65.390 -2.123 -35.325 1.00 120.58 83 GLY C N 1
ATOM 1115 C CA . GLY C 1 17 ? -65.520 -1.893 -36.750 1.00 123.09 83 GLY C CA 1
ATOM 1116 C C . GLY C 1 17 ? -65.098 -3.080 -37.586 1.00 127.37 83 GLY C C 1
ATOM 1117 O O . GLY C 1 17 ? -65.657 -4.169 -37.452 1.00 129.49 83 GLY C O 1
ATOM 1118 N N . TYR C 1 18 ? -64.108 -2.877 -38.450 1.00 128.63 84 TYR C N 1
ATOM 1119 C CA . TYR C 1 18 ? -63.736 -3.910 -39.406 1.00 137.93 84 TYR C CA 1
ATOM 1120 C C . TYR C 1 18 ? -63.087 -5.108 -38.720 1.00 133.26 84 TYR C C 1
ATOM 1121 O O . TYR C 1 18 ? -62.235 -4.960 -37.843 1.00 134.35 84 TYR C O 1
ATOM 1130 N N . ALA C 1 19 ? -63.516 -6.298 -39.127 1.00 132.58 85 ALA C N 1
ATOM 1131 C CA . ALA C 1 19 ? -62.942 -7.545 -38.638 1.00 132.90 85 ALA C CA 1
ATOM 1132 C C . ALA C 1 19 ? -61.580 -7.820 -39.263 1.00 134.01 85 ALA C C 1
ATOM 1133 O O . ALA C 1 19 ? -61.307 -7.395 -40.385 1.00 132.65 85 ALA C O 1
ATOM 1135 N N . SER C 1 20 ? -60.726 -8.525 -38.530 1.00 135.65 86 SER C N 1
ATOM 1136 C CA . SER C 1 20 ? -59.460 -8.994 -39.076 1.00 134.98 86 SER C CA 1
ATOM 1137 C C . SER C 1 20 ? -59.023 -10.258 -38.348 1.00 133.12 86 SER C C 1
ATOM 1138 O O . SER C 1 20 ? -59.001 -10.294 -37.118 1.00 131.02 86 SER C O 1
ATOM 1141 N N . PRO C 1 21 ? -58.671 -11.308 -39.115 1.00 136.14 87 PRO C N 1
ATOM 1142 C CA . PRO C 1 21 ? -58.205 -12.567 -38.520 1.00 135.62 87 PRO C CA 1
ATOM 1143 C C . PRO C 1 21 ? -56.906 -12.403 -37.744 1.00 128.27 87 PRO C C 1
ATOM 1144 O O . PRO C 1 21 ? -56.057 -11.602 -38.130 1.00 125.96 87 PRO C O 1
ATOM 1148 N N . LEU C 1 22 ? -56.762 -13.150 -36.652 1.00 123.89 88 LEU C N 1
ATOM 1149 C CA . LEU C 1 22 ? -55.557 -13.068 -35.838 1.00 119.72 88 LEU C CA 1
ATOM 1150 C C . LEU C 1 22 ? -54.560 -14.181 -36.160 1.00 120.78 88 LEU C C 1
ATOM 1151 O O . LEU C 1 22 ? -54.912 -15.360 -36.187 1.00 116.16 88 LEU C O 1
ATOM 1156 N N . LYS C 1 23 ? -53.319 -13.791 -36.429 1.00 126.64 89 LYS C N 1
ATOM 1157 C CA . LYS C 1 23 ? -52.223 -14.745 -36.525 1.00 120.37 89 LYS C CA 1
ATOM 1158 C C . LYS C 1 23 ? -51.075 -14.178 -35.700 1.00 119.61 89 LYS C C 1
ATOM 1159 O O . LYS C 1 23 ? -50.547 -14.845 -34.816 1.00 114.43 89 LYS C O 1
ATOM 1165 N N . GLY C 1 24 ? -50.662 -12.958 -36.028 1.00 125.95 90 GLY C N 1
ATOM 1166 C CA . GLY C 1 24 ? -49.670 -12.247 -35.241 1.00 127.90 90 GLY C CA 1
ATOM 1167 C C . GLY C 1 24 ? -50.311 -11.030 -34.597 1.00 128.58 90 GLY C C 1
ATOM 1168 O O . GLY C 1 24 ? -49.627 -10.172 -34.038 1.00 133.59 90 GLY C O 1
ATOM 1169 N N . HIS C 1 25 ? -51.636 -10.966 -34.677 1.00 123.88 91 HIS C N 1
ATOM 1170 C CA . HIS C 1 25 ? -52.381 -9.742 -34.386 1.00 123.41 91 HIS C CA 1
ATOM 1171 C C . HIS C 1 25 ? -52.454 -9.371 -32.900 1.00 123.85 91 HIS C C 1
ATOM 1172 O O . HIS C 1 25 ? -52.865 -8.261 -32.558 1.00 122.27 91 HIS C O 1
ATOM 1179 N N . LYS C 1 26 ? -52.062 -10.293 -32.023 1.00 123.19 92 LYS C N 1
ATOM 1180 C CA . LYS C 1 26 ? -52.248 -10.119 -30.580 1.00 122.38 92 LYS C CA 1
ATOM 1181 C C . LYS C 1 26 ? -51.551 -8.884 -30.006 1.00 121.94 92 LYS C C 1
ATOM 1182 O O . LYS C 1 26 ? -52.050 -8.261 -29.067 1.00 124.73 92 LYS C O 1
ATOM 1188 N N . ARG C 1 27 ? -50.410 -8.526 -30.580 1.00 124.92 93 ARG C N 1
ATOM 1189 C CA . ARG C 1 27 ? -49.647 -7.378 -30.107 1.00 127.35 93 ARG C CA 1
ATOM 1190 C C . ARG C 1 27 ? -49.896 -6.132 -30.949 1.00 126.52 93 ARG C C 1
ATOM 1191 O O . ARG C 1 27 ? -49.718 -5.007 -30.482 1.00 129.07 93 ARG C O 1
ATOM 1199 N N . PHE C 1 28 ? -50.316 -6.344 -32.191 1.00 127.13 94 PHE C N 1
ATOM 1200 C CA . PHE C 1 28 ? -50.487 -5.251 -33.140 1.00 125.41 94 PHE C CA 1
ATOM 1201 C C . PHE C 1 28 ? -51.858 -4.585 -33.071 1.00 126.97 94 PHE C C 1
ATOM 1202 O O . PHE C 1 28 ? -52.125 -3.640 -33.814 1.00 125.14 94 PHE C O 1
ATOM 1210 N N . CYS C 1 29 ? -52.726 -5.083 -32.194 1.00 127.69 95 CYS C N 1
ATOM 1211 C CA . CYS C 1 29 ? -54.112 -4.625 -32.159 1.00 123.86 95 CYS C CA 1
ATOM 1212 C C . CYS C 1 29 ? -54.193 -3.142 -31.813 1.00 120.54 95 CYS C C 1
ATOM 1213 O O . CYS C 1 29 ? -53.502 -2.665 -30.914 1.00 123.90 95 CYS C O 1
ATOM 1216 N N . MET C 1 30 ? -55.041 -2.419 -32.534 1.00 116.95 96 MET C N 1
ATOM 1217 C CA . MET C 1 30 ? -55.233 -0.996 -32.290 1.00 116.42 96 MET C CA 1
ATOM 1218 C C . MET C 1 30 ? -56.232 -0.744 -31.170 1.00 109.73 96 MET C C 1
ATOM 1219 O O . MET C 1 30 ? -56.372 0.381 -30.691 1.00 109.91 96 MET C O 1
ATOM 1224 N N . TRP C 1 31 ? -56.924 -1.799 -30.756 1.00 104.92 97 TRP C N 1
ATOM 1225 C CA . TRP C 1 31 ? -57.819 -1.707 -29.615 1.00 106.74 97 TRP C CA 1
ATOM 1226 C C . TRP C 1 31 ? -57.385 -2.710 -28.559 1.00 109.07 97 TRP C C 1
ATOM 1227 O O . TRP C 1 31 ? -58.212 -3.379 -27.941 1.00 110.63 97 TRP C O 1
ATOM 1238 N N . ARG C 1 32 ? -56.074 -2.803 -28.363 1.00 110.81 98 ARG C N 1
ATOM 1239 C CA . ARG C 1 32 ? -55.489 -3.734 -27.406 1.00 113.20 98 ARG C CA 1
ATOM 1240 C C . ARG C 1 32 ? -55.941 -3.435 -25.979 1.00 116.54 98 ARG C C 1
ATOM 1241 O O . ARG C 1 32 ? -55.989 -4.330 -25.136 1.00 120.23 98 ARG C O 1
ATOM 1249 N N . ASP C 1 33 ? -56.273 -2.176 -25.713 1.00 116.71 99 ASP C N 1
ATOM 1250 C CA . ASP C 1 33 ? -56.759 -1.774 -24.397 1.00 123.94 99 ASP C CA 1
ATOM 1251 C C . ASP C 1 33 ? -58.195 -1.259 -24.471 1.00 126.03 99 ASP C C 1
ATOM 1252 O O . ASP C 1 33 ? -59.149 -2.018 -24.296 1.00 124.97 99 ASP C O 1
ATOM 1257 N N . CYS C 1 34 ? -58.325 0.041 -24.725 1.00 128.01 100 CYS C N 1
ATOM 1258 C CA . CYS C 1 34 ? -59.614 0.725 -24.851 1.00 132.87 100 CYS C CA 1
ATOM 1259 C C . CYS C 1 34 ? -60.489 0.624 -23.601 1.00 134.77 100 CYS C C 1
ATOM 1260 O O . CYS C 1 34 ? -60.578 1.581 -22.833 1.00 141.79 100 CYS C O 1
ATOM 1263 N N . GLN C 1 35 ? -61.122 -0.535 -23.410 1.00 126.52 101 GLN C N 1
ATOM 1264 C CA . GLN C 1 35 ? -62.101 -0.755 -22.338 1.00 128.37 101 GLN C CA 1
ATOM 1265 C C . GLN C 1 35 ? -63.396 0.057 -22.472 1.00 130.60 101 GLN C C 1
ATOM 1266 O O . GLN C 1 35 ? -63.960 0.496 -21.469 1.00 125.20 101 GLN C O 1
ATOM 1272 N N . CYS C 1 36 ? -63.862 0.260 -23.704 1.00 139.43 102 CYS C N 1
ATOM 1273 C CA . CYS C 1 36 ? -65.167 0.883 -23.919 1.00 136.63 102 CYS C CA 1
ATOM 1274 C C . CYS C 1 36 ? -66.225 -0.097 -23.428 1.00 134.77 102 CYS C C 1
ATOM 1275 O O . CYS C 1 36 ? -65.985 -1.302 -23.406 1.00 133.79 102 CYS C O 1
ATOM 1278 N N . LYS C 1 37 ? -67.396 0.414 -23.050 1.00 140.27 103 LYS C N 1
ATOM 1279 C CA . LYS C 1 37 ? -68.384 -0.395 -22.336 1.00 137.30 103 LYS C CA 1
ATOM 1280 C C . LYS C 1 37 ? -68.842 -1.625 -23.112 1.00 132.86 103 LYS C C 1
ATOM 1281 O O . LYS C 1 37 ? -69.209 -2.636 -22.511 1.00 129.32 103 LYS C O 1
ATOM 1287 N N . LYS C 1 38 ? -68.812 -1.551 -24.437 1.00 131.38 104 LYS C N 1
ATOM 1288 C CA . LYS C 1 38 ? -69.115 -2.721 -25.250 1.00 133.35 104 LYS C CA 1
ATOM 1289 C C . LYS C 1 38 ? -67.997 -3.757 -25.154 1.00 130.28 104 LYS C C 1
ATOM 1290 O O . LYS C 1 38 ? -68.253 -4.936 -24.909 1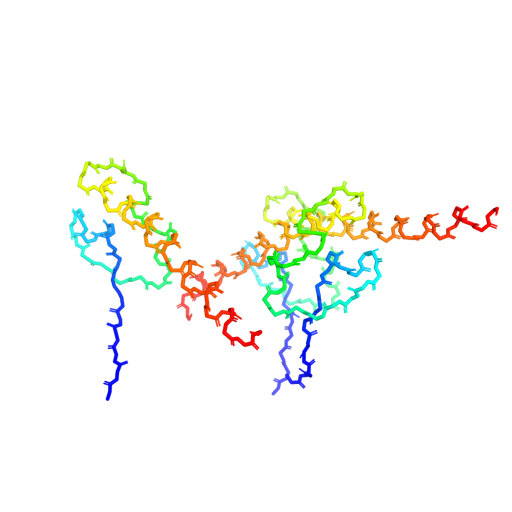.00 128.96 104 LYS C O 1
ATOM 1296 N N . CYS C 1 39 ? -66.402 -2.806 -25.164 1.00 131.32 105 CYS C N 1
ATOM 1297 C CA . CYS C 1 39 ? -65.333 -3.798 -25.131 1.00 133.17 105 CYS C CA 1
ATOM 1298 C C . CYS C 1 39 ? -65.130 -4.373 -23.733 1.00 132.57 105 CYS C C 1
ATOM 1299 O O . CYS C 1 39 ? -64.448 -5.380 -23.563 1.00 122.76 105 CYS C O 1
ATOM 1302 N N . ASN C 1 40 ? -65.650 -3.671 -22.917 1.00 135.68 106 ASN C N 1
ATOM 1303 C CA . ASN C 1 40 ? -65.359 -3.917 -21.513 1.00 133.55 106 ASN C CA 1
ATOM 1304 C C . ASN C 1 40 ? -66.039 -5.205 -21.064 1.00 130.62 106 ASN C C 1
ATOM 1305 O O . ASN C 1 40 ? -65.546 -5.917 -20.191 1.00 128.38 106 ASN C O 1
ATOM 1310 N N . LEU C 1 41 ? -67.187 -5.487 -21.677 1.00 131.21 107 LEU C N 1
ATOM 1311 C CA . LEU C 1 41 ? -67.986 -6.660 -21.345 1.00 131.40 107 LEU C CA 1
ATOM 1312 C C . LEU C 1 41 ? -67.374 -7.971 -21.842 1.00 129.23 107 LEU C C 1
ATOM 1313 O O . LEU C 1 41 ? -67.396 -8.978 -21.133 1.00 130.88 107 LEU C O 1
ATOM 1318 N N . ILE C 1 42 ? -66.833 -7.959 -23.058 1.00 127.90 108 ILE C N 1
ATOM 1319 C CA . ILE C 1 42 ? -66.232 -9.157 -23.642 1.00 131.76 108 ILE C CA 1
ATOM 1320 C C . ILE C 1 42 ? -64.970 -9.564 -22.878 1.00 130.95 108 ILE C C 1
ATOM 1321 O O . ILE C 1 42 ? -64.636 -10.747 -22.796 1.00 128.23 108 ILE C O 1
ATOM 1326 N N . ALA C 1 43 ? -64.282 -8.579 -22.306 1.00 131.06 109 ALA C N 1
ATOM 1327 C CA . ALA C 1 43 ? -63.067 -8.837 -21.543 1.00 128.52 109 ALA C CA 1
ATOM 1328 C C . ALA C 1 43 ? -63.349 -9.665 -20.292 1.00 130.86 109 ALA C C 1
ATOM 1329 O O . ALA C 1 43 ? -62.526 -10.489 -19.891 1.00 131.68 109 ALA C O 1
ATOM 1331 N N . GLU C 1 44 ? -64.506 -9.444 -19.676 1.00 133.91 110 GLU C N 1
ATOM 1332 C CA . GLU C 1 44 ? -64.911 -10.248 -18.527 1.00 137.08 110 GLU C CA 1
ATOM 1333 C C . GLU C 1 44 ? -65.183 -11.691 -18.944 1.00 133.68 110 GLU C C 1
ATOM 1334 O O . GLU C 1 44 ? -64.939 -12.623 -18.178 1.00 132.77 110 GLU C O 1
ATOM 1340 N N . ARG C 1 45 ? -65.675 -11.866 -20.168 1.00 127.36 111 ARG C N 1
ATOM 1341 C CA . ARG C 1 45 ? -65.992 -13.194 -20.682 1.00 126.55 111 ARG C CA 1
ATOM 1342 C C . ARG C 1 45 ? -64.726 -14.031 -20.817 1.00 122.96 111 ARG C C 1
ATOM 1343 O O . ARG C 1 45 ? -64.757 -15.253 -20.661 1.00 122.10 111 ARG C O 1
ATOM 1351 N N . GLN C 1 46 ? -63.609 -13.367 -21.097 1.00 120.43 112 GLN C N 1
ATOM 1352 C CA . GLN C 1 46 ? -62.357 -14.071 -21.334 1.00 116.75 112 GLN C CA 1
ATOM 1353 C C . GLN C 1 46 ? -61.781 -14.601 -20.029 1.00 123.83 112 GLN C C 1
ATOM 1354 O O . GLN C 1 46 ? -61.222 -15.697 -19.990 1.00 128.92 112 GLN C O 1
ATOM 1360 N N . ARG C 1 47 ? -61.918 -13.822 -18.960 1.00 124.60 113 ARG C N 1
ATOM 1361 C CA . ARG C 1 47 ? -61.497 -14.270 -17.638 1.00 122.18 113 ARG C CA 1
ATOM 1362 C C . ARG C 1 47 ? -62.363 -15.421 -17.138 1.00 125.50 113 ARG C C 1
ATOM 1363 O O . ARG C 1 47 ? -61.891 -16.302 -16.420 1.00 135.44 113 ARG C O 1
ATOM 1371 N N . VAL C 1 48 ? -63.636 -15.406 -17.525 1.00 117.47 114 VAL C N 1
ATOM 1372 C CA . VAL C 1 48 ? -64.568 -16.461 -17.139 1.00 120.12 114 VAL C CA 1
ATOM 1373 C C . VAL C 1 48 ? -64.275 -17.766 -17.869 1.00 121.05 114 VAL C C 1
ATOM 1374 O O . VAL C 1 48 ? -64.218 -18.833 -17.257 1.00 122.40 114 VAL C O 1
ATOM 1378 N N . MET C 1 49 ? -64.075 -17.668 -19.180 1.00 121.05 115 MET C N 1
ATOM 1379 C CA . MET C 1 49 ? -63.796 -18.841 -19.997 1.00 123.06 115 MET C CA 1
ATOM 1380 C C . MET C 1 49 ? -62.459 -19.476 -19.627 1.00 120.04 115 MET C C 1
ATOM 1381 O O . MET C 1 49 ? -62.316 -20.698 -19.667 1.00 121.46 115 MET C O 1
ATOM 1386 N N . ALA C 1 50 ? -61.488 -18.647 -19.257 1.00 114.90 116 ALA C N 1
ATOM 1387 C CA . ALA C 1 50 ? -60.161 -19.142 -18.914 1.00 111.93 116 ALA C CA 1
ATOM 1388 C C . ALA C 1 50 ? -60.189 -19.947 -17.621 1.00 123.15 116 ALA C C 1
ATOM 1389 O O . ALA C 1 50 ? -59.542 -20.989 -17.517 1.00 126.86 116 ALA C O 1
ATOM 1391 N N . ALA C 1 51 ? -60.938 -19.460 -16.638 1.00 127.42 117 ALA C N 1
ATOM 1392 C CA . ALA C 1 51 ? -61.111 -20.182 -15.384 1.00 121.34 117 ALA C CA 1
ATOM 1393 C C . ALA C 1 51 ? -61.894 -21.470 -15.605 1.00 120.53 117 ALA C C 1
ATOM 1394 O O . ALA C 1 51 ? -61.690 -22.462 -14.907 1.00 122.15 117 ALA C O 1
ATOM 1396 N N . GLN C 1 52 ? -62.795 -21.444 -16.584 1.00 121.65 118 GLN C N 1
ATOM 1397 C CA . GLN C 1 52 ? -63.618 -22.604 -16.899 1.00 126.30 118 GLN C CA 1
ATOM 1398 C C . GLN C 1 52 ? -62.830 -23.705 -17.597 1.00 125.88 118 GLN C C 1
ATOM 1399 O O . GLN C 1 52 ? -62.909 -24.874 -17.219 1.00 128.25 118 GLN C O 1
ATOM 1405 N N . VAL C 1 53 ? -62.070 -23.322 -18.618 1.00 118.46 119 VAL C N 1
ATOM 1406 C CA . VAL C 1 53 ? -61.272 -24.280 -19.370 1.00 114.61 119 VAL C CA 1
ATOM 1407 C C . VAL C 1 53 ? -60.157 -24.864 -18.506 1.00 116.57 119 VAL C C 1
ATOM 1408 O O . VAL C 1 53 ? -59.796 -26.033 -18.646 1.00 117.95 119 VAL C O 1
ATOM 1412 N N . ALA C 1 54 ? -59.632 -24.054 -17.591 1.00 120.91 120 ALA C N 1
ATOM 1413 C CA . ALA C 1 54 ? -58.591 -24.522 -16.685 1.00 125.34 120 ALA C CA 1
ATOM 1414 C C . ALA C 1 54 ? -59.127 -25.594 -15.743 1.00 128.42 120 ALA C C 1
ATOM 1415 O O . ALA C 1 54 ? -58.402 -26.509 -15.355 1.00 133.27 120 ALA C O 1
ATOM 1417 N N . LEU C 1 55 ? -60.400 -25.475 -15.379 1.00 124.81 121 LEU C N 1
ATOM 1418 C CA . LEU C 1 55 ? -61.037 -26.455 -14.507 1.00 131.52 121 LEU C CA 1
ATOM 1419 C C . LEU C 1 55 ? -61.242 -27.799 -15.201 1.00 136.70 121 LEU C C 1
ATOM 1420 O O . LEU C 1 55 ? -61.029 -28.854 -14.602 1.00 139.67 121 LEU C O 1
ATOM 1425 N N . ARG C 1 56 ? -61.656 -27.757 -16.464 1.00 132.83 122 ARG C N 1
ATOM 1426 C CA . ARG C 1 56 ? -61.891 -28.977 -17.230 1.00 134.80 122 ARG C CA 1
ATOM 1427 C C . ARG C 1 56 ? -60.596 -29.738 -17.493 1.00 137.92 122 ARG C C 1
ATOM 1428 O O . ARG C 1 56 ? -60.577 -30.969 -17.490 1.00 144.31 122 ARG C O 1
ATOM 1436 N N . ARG C 1 57 ? -59.515 -28.999 -17.723 1.00 132.08 123 ARG C N 1
ATOM 1437 C CA . ARG C 1 57 ? -58.211 -29.609 -17.954 1.00 130.35 123 ARG C CA 1
ATOM 1438 C C . ARG C 1 57 ? -57.642 -30.243 -16.688 1.00 138.73 123 ARG C C 1
ATOM 1439 O O . ARG C 1 57 ? -56.822 -31.158 -16.765 1.00 145.70 123 ARG C O 1
ATOM 1447 N N . GLN C 1 58 ? -58.072 -29.762 -15.526 1.00 134.91 124 GLN C N 1
ATOM 1448 C CA . GLN C 1 58 ? -57.638 -30.366 -14.272 1.00 143.69 124 GLN C CA 1
ATOM 1449 C C . GLN C 1 58 ? -58.381 -31.675 -14.037 1.00 150.77 124 GLN C C 1
ATOM 1450 O O . GLN C 1 58 ? -57.789 -32.668 -13.613 1.00 152.22 124 GLN C O 1
ATOM 1456 N N . GLN C 1 59 ? -59.682 -31.669 -14.312 1.00 150.09 125 GLN C N 1
ATOM 1457 C CA . GLN C 1 59 ? -60.496 -32.872 -14.186 1.00 150.20 125 GLN C CA 1
ATOM 1458 C C . GLN C 1 59 ? -60.103 -33.930 -15.211 1.00 154.53 125 GLN C C 1
ATOM 1459 O O . GLN C 1 59 ? -60.222 -35.128 -14.956 1.00 160.77 125 GLN C O 1
ATOM 1465 N N . ALA C 1 60 ? -59.641 -33.480 -16.375 1.00 149.78 126 ALA C N 1
ATOM 1466 C CA . ALA C 1 60 ? -59.181 -34.392 -17.415 1.00 146.63 126 ALA C CA 1
ATOM 1467 C C . ALA C 1 60 ? -57.942 -35.155 -16.963 1.00 161.19 126 ALA C C 1
ATOM 1468 O O . ALA C 1 60 ? -57.724 -36.298 -17.361 1.00 168.63 126 ALA C O 1
ATOM 1470 N N . GLN C 1 61 ? -57.127 -34.509 -16.137 1.00 162.40 127 GLN C N 1
ATOM 1471 C CA . GLN C 1 61 ? -55.943 -35.144 -15.574 1.00 164.83 127 GLN C CA 1
ATOM 1472 C C . GLN C 1 61 ? -56.333 -36.108 -14.457 1.00 170.43 127 GLN C C 1
ATOM 1473 O O . GLN C 1 61 ? -55.646 -37.095 -14.194 1.00 173.90 127 GLN C O 1
ATOM 1479 N N . GLU C 1 62 ? -57.437 -35.795 -13.789 1.00 169.71 128 GLU C N 1
ATOM 1480 C CA . GLU C 1 62 ? -57.896 -36.565 -12.640 1.00 169.32 128 GLU C CA 1
ATOM 1481 C C . GLU C 1 62 ? -58.301 -37.994 -13.002 1.00 174.23 128 GLU C C 1
ATOM 1482 O O . GLU C 1 62 ? -58.197 -38.897 -12.173 1.00 171.66 128 GLU C O 1
ATOM 1484 N N . GLU C 1 63 ? -58.760 -38.199 -14.234 1.00 177.03 129 GLU C N 1
ATOM 1485 C CA . GLU C 1 63 ? -59.307 -39.497 -14.627 1.00 181.44 129 GLU C CA 1
ATOM 1486 C C . GLU C 1 63 ? -58.283 -40.633 -14.691 1.00 188.14 129 GLU C C 1
ATOM 1487 O O . GLU C 1 63 ? -58.645 -41.796 -14.511 1.00 190.53 129 GLU C O 1
ATOM 1493 N N . GLU C 1 64 ? -57.016 -40.316 -14.945 1.00 189.41 130 GLU C N 1
ATOM 1494 C CA . GLU C 1 64 ? -56.010 -41.369 -15.080 1.00 189.49 130 GLU C CA 1
ATOM 1495 C C . GLU C 1 64 ? -55.564 -41.926 -13.730 1.00 187.45 130 GLU C C 1
ATOM 1496 O O . GLU C 1 64 ? -55.046 -43.040 -13.652 1.00 185.73 130 GLU C O 1
ATOM 1502 N N . LEU C 1 65 ? -55.770 -41.151 -12.671 1.00 187.33 131 LEU C N 1
ATOM 1503 C CA . LEU C 1 65 ? -55.371 -41.572 -11.331 1.00 185.87 131 LEU C CA 1
ATOM 1504 C C . LEU C 1 65 ? -56.458 -42.412 -10.669 1.00 184.11 131 LEU C C 1
ATOM 1505 O O . LEU C 1 65 ? -57.643 -42.088 -10.749 1.00 182.41 131 LEU C O 1
#

Foldseek 3Di:
DDDDDFDDVLVVVPPRDGDDPCQVVVVQNDHCDPRVVVVVVVVVVVVVVVVVVVVVVVVVVD/DDDDWAWDDVCVLVPPRHTDDPCCVVPPCVDDCDPSVVVVVVVVVVVVVVVVVVVVVVVVVVD/DDDDQAWDDQVVQVHDIDTDDPCQVVDPPNDVCDVSVVVVVVVVVVVVVVVVVVVVVVVVVVD